Protein AF-A0A6G3XE11-F1 (afdb_monomer)

Radius of gyration: 23.78 Å; Cα contacts (8 Å, |Δi|>4): 296; chains: 1; bounding box: 50×37×64 Å

pLDDT: mean 89.88, std 10.14, range [47.38, 98.56]

Sequence (187 aa):
MDGEHGGFTLRTPGHMWPGAPANIYSGVADKAALTAKYVDNTRTYYLAAAGAELSGSVYTQVSDLENELNGLWTYDRREIKVDPKKVREINRQVIAAGADAGERDELKGGGSWSLDENKGTTARDSGPNKAHLTLEGGTSWAPGVTGSALRFDGKGQYAQSAGPVVDTTKDYTVSAWASLDAVPGNY

Solvent-accessible surface area (backbone atoms only — not comparable to full-atom values): 11266 Å² total; per-residue (Å²): 128,74,50,64,45,77,54,55,24,49,88,53,89,96,40,62,45,93,74,76,67,58,89,82,51,67,69,41,94,46,45,66,52,44,32,48,52,52,47,52,52,43,54,73,62,42,32,65,35,19,42,70,76,53,89,63,78,42,68,76,42,66,41,21,55,66,40,41,42,36,23,47,18,30,48,79,64,80,46,70,45,43,53,65,66,63,55,50,51,52,52,49,50,27,52,48,30,41,56,63,52,50,86,63,76,82,74,63,80,24,68,41,67,74,37,60,69,69,56,84,53,56,42,61,28,73,31,69,54,53,58,38,27,44,48,34,73,80,47,39,66,41,82,35,100,57,77,16,25,81,44,71,87,84,82,68,40,48,69,44,47,96,61,87,56,65,66,83,91,54,92,78,86,86,87,82,91,85,83,76,96,68,79,79,94,84,122

Nearest PDB structures (foldseek):
  9j6n-assembly1_A  TM=8.384E-01  e=7.882E-06  Streptomyces sp. JHA19
  9j6m-assembly1_A  TM=8.404E-01  e=8.962E-06  Streptomyces sp. JHA19
  9j6n-assembly2_B  TM=8.372E-01  e=1.019E-05  Streptomyces sp. JHA19
  9j6m-assembly2_B  TM=8.259E-01  e=1.597E-05  Streptomyces sp. JHA19
  7sf2-assembly1_B  TM=8.739E-01  e=7.954E-05  Bacteroides cellulosilyticus DSM 14838

Structure (mmCIF, N/CA/C/O backbone):
data_AF-A0A6G3XE11-F1
#
_entry.id   AF-A0A6G3XE11-F1
#
loop_
_atom_site.group_PDB
_atom_site.id
_atom_site.type_symbol
_atom_site.label_atom_id
_atom_site.label_alt_id
_atom_site.label_comp_id
_atom_site.label_asym_id
_atom_site.label_entity_id
_atom_site.label_seq_id
_atom_site.pdbx_PDB_ins_code
_atom_site.Cartn_x
_atom_site.Cartn_y
_atom_site.Cartn_z
_atom_site.occupancy
_atom_site.B_iso_or_equiv
_atom_site.auth_seq_id
_atom_site.auth_comp_id
_atom_site.auth_asym_id
_atom_site.auth_atom_id
_atom_site.pdbx_PDB_model_num
ATOM 1 N N . MET A 1 1 ? 4.589 7.719 3.091 1.00 47.69 1 MET A N 1
ATOM 2 C CA . MET A 1 1 ? 5.184 7.417 1.775 1.00 47.69 1 MET A CA 1
ATOM 3 C C . MET A 1 1 ? 4.006 7.129 0.871 1.00 47.69 1 MET A C 1
ATOM 5 O O . MET A 1 1 ? 3.264 6.204 1.178 1.00 47.69 1 MET A O 1
ATOM 9 N N . ASP A 1 2 ? 3.763 7.970 -0.129 1.00 54.09 2 ASP A N 1
ATOM 10 C CA . ASP A 1 2 ? 2.691 7.734 -1.097 1.00 54.09 2 ASP A CA 1
ATOM 11 C C . ASP A 1 2 ? 3.096 6.482 -1.876 1.00 54.09 2 ASP A C 1
ATOM 13 O O . ASP A 1 2 ? 4.220 6.418 -2.361 1.00 54.09 2 ASP A O 1
ATOM 17 N N . GLY A 1 3 ? 2.270 5.435 -1.892 1.00 61.53 3 GLY A N 1
ATOM 18 C CA . GLY A 1 3 ? 2.667 4.087 -2.329 1.00 61.53 3 GLY A CA 1
ATOM 19 C C . GLY A 1 3 ? 3.127 3.958 -3.789 1.00 61.53 3 GLY A C 1
ATOM 20 O O . GLY A 1 3 ? 3.384 2.843 -4.229 1.00 61.53 3 GLY A O 1
ATOM 21 N N . GLU A 1 4 ? 3.229 5.052 -4.541 1.00 76.88 4 GLU A N 1
ATOM 22 C CA . GLU A 1 4 ? 3.731 5.093 -5.909 1.00 76.88 4 GLU A CA 1
ATOM 23 C C . GLU A 1 4 ? 5.249 5.333 -5.955 1.00 76.88 4 GLU A C 1
ATOM 25 O O . GLU A 1 4 ? 5.796 6.181 -5.250 1.00 76.88 4 GLU A O 1
ATOM 30 N N . HIS A 1 5 ? 5.952 4.614 -6.831 1.00 84.19 5 HIS A N 1
ATOM 31 C CA . HIS A 1 5 ? 7.361 4.866 -7.114 1.00 84.19 5 HIS A CA 1
ATOM 32 C C . HIS A 1 5 ? 7.752 4.579 -8.555 1.00 84.19 5 HIS A C 1
ATOM 34 O O . HIS A 1 5 ? 7.105 3.819 -9.271 1.00 84.19 5 HIS A O 1
ATOM 40 N N . GLY A 1 6 ? 8.901 5.118 -8.956 1.00 81.50 6 GLY A N 1
ATOM 41 C CA . GLY A 1 6 ? 9.444 4.926 -10.291 1.00 81.50 6 GLY A CA 1
ATOM 42 C C . GLY A 1 6 ? 9.792 6.256 -10.935 1.00 81.50 6 GLY A C 1
ATOM 43 O O . GLY A 1 6 ? 10.487 7.066 -10.328 1.00 81.50 6 GLY A O 1
ATOM 44 N N . GLY A 1 7 ? 9.376 6.436 -12.190 1.00 83.62 7 GLY A N 1
ATOM 45 C CA . GLY A 1 7 ? 9.753 7.615 -12.970 1.00 83.62 7 GLY A CA 1
ATOM 46 C C . GLY A 1 7 ? 11.208 7.569 -13.444 1.00 83.62 7 GLY A C 1
ATOM 47 O O . GLY A 1 7 ? 11.900 8.573 -13.443 1.00 83.62 7 GLY A O 1
ATOM 48 N N . PHE A 1 8 ? 11.747 6.405 -13.810 1.00 89.62 8 PHE A N 1
ATOM 49 C CA . PHE A 1 8 ? 13.112 6.326 -14.345 1.00 89.62 8 PHE A CA 1
ATOM 50 C C . PHE A 1 8 ? 13.071 6.282 -15.868 1.00 89.62 8 PHE A C 1
ATOM 52 O O . PHE A 1 8 ? 12.626 5.297 -16.448 1.00 89.62 8 PHE A O 1
ATOM 59 N N . THR A 1 9 ? 13.550 7.338 -16.521 1.00 91.69 9 THR A N 1
ATOM 60 C CA . THR A 1 9 ? 13.429 7.473 -17.976 1.00 91.69 9 THR A CA 1
ATOM 61 C C . THR A 1 9 ? 14.541 6.719 -18.704 1.00 91.69 9 THR A C 1
ATOM 63 O O . THR A 1 9 ? 15.712 7.062 -18.560 1.00 91.69 9 THR A O 1
ATOM 66 N N . LEU A 1 10 ? 14.188 5.759 -19.562 1.00 93.62 10 LEU A N 1
ATOM 67 C CA . LEU A 1 10 ? 15.106 5.170 -20.548 1.00 93.62 10 LEU A CA 1
ATOM 68 C C . LEU A 1 10 ? 14.555 5.386 -21.957 1.00 93.62 10 LEU A C 1
ATOM 70 O O . LEU A 1 10 ? 13.431 4.987 -22.254 1.00 93.62 10 LEU A O 1
ATOM 74 N N . ARG A 1 11 ? 15.354 6.000 -22.831 1.00 93.12 11 ARG A N 1
ATOM 75 C CA . ARG A 1 11 ? 15.012 6.164 -24.248 1.00 93.12 11 ARG A CA 1
ATOM 76 C C . ARG A 1 11 ? 15.362 4.890 -25.011 1.00 93.12 11 ARG A C 1
ATOM 78 O O . ARG A 1 11 ? 16.490 4.417 -24.908 1.00 93.12 11 ARG A O 1
ATOM 85 N N . THR A 1 12 ? 14.431 4.405 -25.830 1.00 93.81 12 THR A N 1
ATOM 86 C CA . THR A 1 12 ? 14.623 3.212 -26.668 1.00 93.81 12 THR A CA 1
ATOM 87 C C . THR A 1 12 ? 14.301 3.552 -28.128 1.00 93.81 12 THR A C 1
ATOM 89 O O . THR A 1 12 ? 13.157 3.390 -28.559 1.00 93.81 12 TH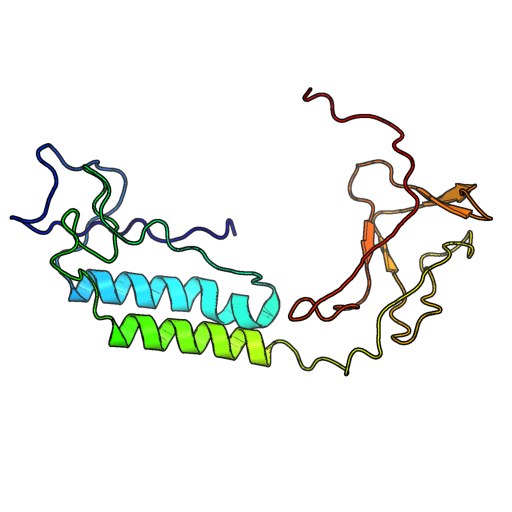R A O 1
ATOM 92 N N . PRO A 1 13 ? 15.265 4.109 -28.892 1.00 92.19 13 PRO A N 1
ATOM 93 C CA . PRO A 1 13 ? 15.047 4.510 -30.282 1.00 92.19 13 PRO A CA 1
ATOM 94 C C . PRO A 1 13 ? 14.425 3.393 -31.128 1.00 92.19 13 PRO A C 1
ATOM 96 O O . PRO A 1 13 ? 14.805 2.236 -31.005 1.00 92.19 13 PRO A O 1
ATOM 99 N N . GLY A 1 14 ? 13.460 3.745 -31.981 1.00 94.38 14 GLY A N 1
ATOM 100 C CA . GLY A 1 14 ? 12.687 2.780 -32.777 1.00 94.38 14 GLY A CA 1
ATOM 101 C C . GLY A 1 14 ? 11.445 2.220 -32.073 1.00 94.38 14 GLY A C 1
ATOM 102 O O . GLY A 1 14 ? 10.546 1.738 -32.754 1.00 94.38 14 GLY A O 1
ATOM 103 N N . HIS A 1 15 ? 11.346 2.372 -30.749 1.00 96.19 15 HIS A N 1
ATOM 104 C CA . HIS A 1 15 ? 10.242 1.856 -29.933 1.00 96.19 15 HIS A CA 1
ATOM 105 C C . HIS A 1 15 ? 9.526 2.940 -29.105 1.00 96.19 15 HIS A C 1
ATOM 107 O O . HIS A 1 15 ? 8.874 2.638 -28.105 1.00 96.19 15 HIS A O 1
ATOM 113 N N . MET A 1 16 ? 9.661 4.211 -29.495 1.00 94.25 16 MET A N 1
ATOM 114 C CA . MET A 1 16 ? 9.038 5.360 -28.821 1.00 94.25 16 MET A CA 1
ATOM 115 C C . MET A 1 16 ? 7.838 5.874 -29.617 1.00 94.25 16 MET A C 1
ATOM 117 O O . MET A 1 16 ? 7.825 5.792 -30.847 1.00 94.25 16 MET A O 1
ATOM 121 N N . TRP A 1 17 ? 6.867 6.468 -28.923 1.00 93.56 17 TRP A N 1
ATOM 122 C CA . TRP A 1 17 ? 5.828 7.263 -29.574 1.00 93.56 17 TRP A CA 1
ATOM 123 C C . TRP A 1 17 ? 6.447 8.455 -30.325 1.00 93.56 17 TRP A C 1
ATOM 125 O O . TRP A 1 17 ? 7.428 9.036 -29.843 1.00 93.56 17 TRP A O 1
ATOM 135 N N . PRO A 1 18 ? 5.904 8.851 -31.490 1.00 91.69 18 PRO A N 1
ATOM 136 C CA . PRO A 1 18 ? 6.370 10.039 -32.192 1.00 91.69 18 PRO A CA 1
ATOM 137 C C . PRO A 1 18 ? 6.256 11.305 -31.327 1.00 91.69 18 PRO A C 1
ATOM 139 O O . PRO A 1 18 ? 5.201 11.598 -30.775 1.00 91.69 18 PRO A O 1
ATOM 142 N N . GLY A 1 19 ? 7.334 12.086 -31.237 1.00 87.44 19 GLY A N 1
ATOM 143 C CA . GLY A 1 19 ? 7.353 13.369 -30.526 1.00 87.44 19 GLY A CA 1
ATOM 144 C C . GLY A 1 19 ? 8.522 13.519 -29.553 1.00 87.44 19 GLY A C 1
ATOM 145 O O . GLY A 1 19 ? 9.314 12.599 -29.344 1.00 87.44 19 GLY A O 1
ATOM 146 N N . ALA A 1 20 ? 8.652 14.711 -28.970 1.00 83.50 20 ALA A N 1
ATOM 147 C CA . ALA A 1 20 ? 9.674 14.980 -27.964 1.00 83.50 20 ALA A CA 1
ATOM 148 C C . ALA A 1 20 ? 9.323 14.271 -26.641 1.00 83.50 20 ALA A C 1
ATOM 150 O O . ALA A 1 20 ? 8.171 14.341 -26.221 1.00 83.50 20 ALA A O 1
ATOM 151 N N . PRO A 1 21 ? 10.280 13.612 -25.960 1.00 80.50 21 PRO A N 1
ATOM 152 C CA . PRO A 1 21 ? 10.030 12.996 -24.659 1.00 80.50 21 PRO A CA 1
ATOM 153 C C . PRO A 1 21 ? 9.516 14.002 -23.628 1.00 80.50 21 PRO A C 1
ATOM 155 O O . PRO A 1 21 ? 10.013 15.129 -23.560 1.00 80.50 21 PRO A O 1
ATOM 158 N N . ALA A 1 22 ? 8.581 13.570 -22.786 1.00 76.62 22 ALA A N 1
ATOM 159 C CA . ALA A 1 22 ? 8.162 14.336 -21.630 1.00 76.62 22 ALA A CA 1
ATOM 160 C C . ALA A 1 22 ? 9.335 14.377 -20.633 1.00 76.62 22 ALA A C 1
ATOM 162 O O . ALA A 1 22 ? 9.781 13.350 -20.118 1.00 76.62 22 ALA A O 1
ATOM 163 N N . ASN A 1 23 ? 9.900 15.563 -20.393 1.00 64.38 23 ASN A N 1
ATOM 164 C CA . ASN A 1 23 ? 11.032 15.744 -19.476 1.00 64.38 23 ASN A CA 1
ATOM 165 C C . ASN A 1 23 ? 10.543 15.835 -18.023 1.00 64.38 23 ASN A C 1
ATOM 167 O O . ASN A 1 23 ? 10.688 16.871 -17.381 1.00 64.38 23 ASN A O 1
ATOM 171 N N . ILE A 1 24 ? 9.941 14.758 -17.517 1.00 62.75 24 ILE A N 1
ATOM 172 C CA . ILE A 1 24 ? 9.356 14.735 -16.167 1.00 62.75 24 ILE A CA 1
ATOM 173 C C . ILE A 1 24 ? 10.329 14.146 -15.129 1.00 62.75 24 ILE A C 1
ATOM 175 O O . ILE A 1 24 ? 10.248 14.475 -13.950 1.00 62.75 24 ILE A O 1
ATOM 179 N N . TYR A 1 25 ? 11.309 13.334 -15.558 1.00 65.50 25 TYR A N 1
ATOM 180 C CA . TYR A 1 25 ? 12.228 12.643 -14.646 1.00 65.50 25 TYR A CA 1
ATOM 181 C C . TYR A 1 25 ? 13.669 12.487 -15.156 1.00 65.50 25 TYR A C 1
ATOM 183 O O . TYR A 1 25 ? 13.942 12.554 -16.356 1.00 65.50 25 TYR A O 1
ATOM 191 N N . SER A 1 26 ? 14.599 12.209 -14.227 1.00 72.50 26 SER A N 1
ATOM 192 C CA . SER A 1 26 ? 16.010 11.928 -14.533 1.00 72.50 26 SER A CA 1
ATOM 193 C C . SER A 1 26 ? 16.161 10.691 -15.430 1.00 72.50 26 SER A C 1
ATOM 195 O O . SER A 1 26 ? 15.665 9.612 -15.092 1.00 72.50 26 SER A O 1
ATOM 197 N N . GLY A 1 27 ? 16.870 10.843 -16.550 1.00 84.06 27 GLY A N 1
ATOM 198 C CA . GLY A 1 27 ? 17.162 9.751 -17.476 1.00 84.06 27 GLY A CA 1
ATOM 199 C C . GLY A 1 27 ? 18.296 8.836 -17.012 1.00 84.06 27 GLY A C 1
ATOM 200 O O . GLY A 1 27 ? 19.173 9.247 -16.253 1.00 84.06 27 GLY A O 1
ATOM 201 N N . VAL A 1 28 ? 18.289 7.599 -17.499 1.00 91.75 28 VAL A N 1
ATOM 202 C CA . VAL A 1 28 ? 19.379 6.626 -17.354 1.00 91.75 28 VAL A CA 1
ATOM 203 C C . VAL A 1 28 ? 19.952 6.263 -18.723 1.00 91.75 28 VAL A C 1
ATOM 205 O O . VAL A 1 28 ? 19.274 6.383 -19.742 1.00 91.75 28 VAL A O 1
ATOM 208 N N . ALA A 1 29 ? 21.218 5.845 -18.742 1.00 92.69 29 ALA A N 1
ATOM 209 C CA . ALA A 1 29 ? 21.958 5.621 -19.982 1.00 92.69 29 ALA A CA 1
ATOM 210 C C . ALA A 1 29 ? 21.491 4.374 -20.748 1.00 92.69 29 ALA A C 1
ATOM 212 O O . ALA A 1 29 ? 21.450 4.382 -21.975 1.00 92.69 29 ALA A O 1
ATOM 213 N N . ASP A 1 30 ? 21.149 3.305 -20.028 1.00 95.31 30 ASP A N 1
ATOM 214 C CA . 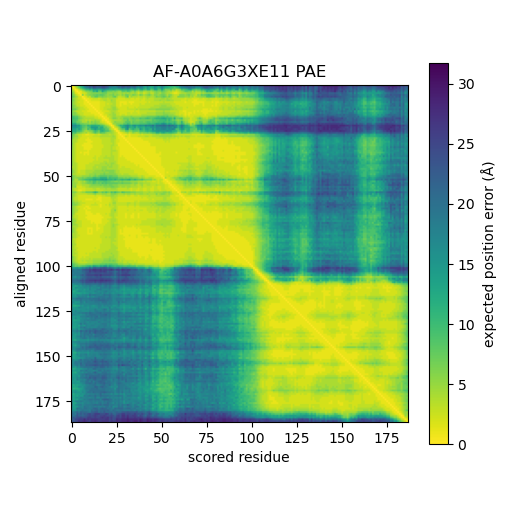ASP A 1 30 ? 20.858 2.006 -20.621 1.00 95.31 30 ASP A CA 1
ATOM 215 C C . ASP A 1 30 ? 19.965 1.133 -19.718 1.00 95.31 30 ASP A C 1
ATOM 217 O O . ASP A 1 30 ? 19.570 1.503 -18.606 1.00 95.31 30 ASP A O 1
ATOM 221 N N . LYS A 1 31 ? 19.657 -0.066 -20.219 1.00 96.56 31 LYS A N 1
ATOM 222 C CA . LYS A 1 31 ? 18.882 -1.106 -19.533 1.00 96.56 31 LYS A CA 1
ATOM 223 C C . LYS A 1 31 ? 19.499 -1.549 -18.203 1.00 96.56 31 LYS A C 1
ATOM 225 O O . LYS A 1 31 ? 18.762 -1.854 -17.261 1.00 96.56 31 LYS A O 1
ATOM 230 N N . ALA A 1 32 ? 20.827 -1.610 -18.105 1.00 97.88 32 ALA A N 1
ATOM 231 C CA . ALA A 1 32 ? 21.499 -2.017 -16.875 1.00 97.88 32 ALA A CA 1
ATOM 232 C C . ALA A 1 32 ? 21.346 -0.936 -15.797 1.00 97.88 32 ALA A C 1
ATOM 234 O O . ALA A 1 32 ? 20.982 -1.259 -14.666 1.00 97.88 32 ALA A O 1
ATOM 235 N N . ALA A 1 33 ? 21.516 0.335 -16.164 1.00 96.69 33 ALA A N 1
ATOM 236 C CA . ALA A 1 33 ? 21.302 1.483 -15.293 1.00 96.69 33 ALA A CA 1
ATOM 237 C C . ALA A 1 33 ? 19.833 1.617 -14.857 1.00 96.69 33 ALA A C 1
ATOM 239 O O . ALA A 1 33 ? 19.569 1.873 -13.682 1.00 96.69 33 ALA A O 1
ATOM 240 N N . LEU A 1 34 ? 18.870 1.378 -15.760 1.00 95.94 34 LEU A N 1
ATOM 241 C CA . LEU A 1 34 ? 17.445 1.353 -15.403 1.00 95.94 34 LEU A CA 1
ATOM 242 C C . LEU A 1 34 ? 17.138 0.251 -14.385 1.00 95.94 34 LEU A C 1
ATOM 244 O O . LEU A 1 34 ? 16.467 0.486 -13.381 1.00 95.94 34 LEU A O 1
ATOM 248 N N . THR A 1 35 ? 17.667 -0.948 -14.631 1.00 97.69 35 THR A N 1
ATOM 249 C CA . THR A 1 35 ? 17.504 -2.091 -13.728 1.00 97.69 35 THR A CA 1
ATOM 250 C C . THR A 1 35 ? 18.108 -1.800 -12.355 1.00 97.69 35 THR A C 1
ATOM 252 O O . THR A 1 35 ? 17.467 -2.074 -11.343 1.00 97.69 35 THR A O 1
ATOM 255 N N . ALA A 1 36 ? 19.316 -1.227 -12.308 1.00 97.31 36 ALA A N 1
ATOM 256 C CA . ALA A 1 36 ? 19.971 -0.851 -11.059 1.00 97.31 36 ALA A CA 1
ATOM 257 C C . ALA A 1 36 ? 19.135 0.174 -10.283 1.00 97.31 36 ALA A C 1
ATOM 259 O O . ALA A 1 36 ? 18.816 -0.070 -9.125 1.00 97.31 36 ALA A O 1
ATOM 260 N N . LYS A 1 37 ? 18.657 1.243 -10.940 1.00 94.94 37 LYS A N 1
ATOM 261 C CA . LYS A 1 37 ? 17.772 2.232 -10.304 1.00 94.94 37 LYS A CA 1
ATOM 262 C C . LYS A 1 37 ? 16.497 1.614 -9.731 1.00 94.94 37 LYS A C 1
ATOM 264 O O . LYS A 1 37 ? 16.123 1.953 -8.612 1.00 94.94 37 LYS A O 1
ATOM 269 N N . TYR A 1 38 ? 15.845 0.701 -10.457 1.00 95.12 38 TYR A N 1
ATOM 270 C CA . TYR A 1 38 ? 14.670 -0.009 -9.940 1.00 95.12 38 TYR A CA 1
ATOM 271 C C . TYR A 1 38 ? 15.006 -0.802 -8.672 1.00 95.12 38 TYR A C 1
ATOM 273 O O . TYR A 1 38 ? 14.307 -0.688 -7.662 1.00 95.12 38 TYR A O 1
ATOM 281 N N . VAL A 1 39 ? 16.075 -1.602 -8.723 1.00 97.12 39 VAL A N 1
ATOM 282 C CA . VAL A 1 39 ? 16.497 -2.458 -7.607 1.00 97.12 39 VAL A CA 1
ATOM 283 C C . VAL A 1 39 ? 16.900 -1.617 -6.399 1.00 97.12 39 VAL A C 1
ATOM 285 O O . VAL A 1 39 ? 16.443 -1.903 -5.296 1.00 97.12 39 VAL A O 1
ATOM 288 N N . ASP A 1 40 ? 17.690 -0.564 -6.595 1.00 96.06 40 ASP A N 1
ATOM 289 C CA . ASP A 1 40 ? 18.183 0.292 -5.516 1.00 96.06 40 ASP A CA 1
ATOM 290 C C . ASP A 1 40 ? 17.051 1.083 -4.862 1.00 96.06 40 ASP A C 1
ATOM 292 O O . ASP A 1 40 ? 16.982 1.144 -3.636 1.00 96.06 40 ASP A O 1
ATOM 296 N N . ASN A 1 41 ? 16.111 1.612 -5.650 1.00 93.94 41 ASN A N 1
ATOM 297 C CA . ASN A 1 41 ? 14.918 2.271 -5.125 1.00 93.94 41 ASN A CA 1
ATOM 298 C C . ASN A 1 41 ? 14.063 1.303 -4.295 1.00 93.94 41 ASN A C 1
ATOM 300 O O . ASN A 1 41 ? 13.669 1.617 -3.175 1.00 93.94 41 ASN A O 1
ATOM 304 N N . THR A 1 42 ? 13.810 0.105 -4.829 1.00 94.56 42 THR A N 1
ATOM 305 C CA . THR A 1 42 ? 13.005 -0.922 -4.149 1.00 94.56 42 THR A CA 1
ATOM 306 C C . THR A 1 42 ? 13.670 -1.368 -2.846 1.00 94.56 42 THR A C 1
ATOM 308 O O . THR A 1 42 ? 13.036 -1.397 -1.793 1.00 94.56 42 THR A O 1
ATOM 311 N N . ARG A 1 43 ? 14.976 -1.645 -2.883 1.00 95.38 43 ARG A N 1
ATOM 312 C CA . ARG A 1 43 ? 15.749 -2.041 -1.702 1.00 95.38 43 ARG A CA 1
ATOM 313 C C . ARG A 1 43 ? 15.774 -0.946 -0.638 1.00 95.38 43 ARG A C 1
ATOM 315 O O . ARG A 1 43 ? 15.553 -1.247 0.528 1.00 95.38 43 ARG A O 1
ATOM 322 N N . THR A 1 44 ? 16.051 0.294 -1.036 1.00 93.75 44 THR A N 1
ATOM 323 C CA . THR A 1 44 ? 16.248 1.415 -0.104 1.00 93.75 44 THR A CA 1
ATOM 324 C C . THR A 1 44 ? 14.964 1.782 0.627 1.00 93.75 44 THR A C 1
ATOM 326 O O . THR A 1 44 ? 15.003 2.043 1.825 1.00 93.75 44 THR A O 1
ATOM 329 N N . TYR A 1 45 ? 13.834 1.799 -0.081 1.00 90.88 45 TYR A N 1
ATOM 330 C CA . TYR A 1 45 ? 12.606 2.383 0.458 1.00 90.88 45 TYR A CA 1
ATOM 331 C C . TYR A 1 45 ? 11.531 1.357 0.819 1.00 90.88 45 TYR A C 1
ATOM 333 O O . TYR A 1 45 ? 10.743 1.615 1.722 1.00 90.88 45 TYR A O 1
ATOM 341 N N . TYR A 1 46 ? 11.500 0.194 0.162 1.00 92.31 46 TYR A N 1
ATOM 342 C CA . TYR A 1 46 ? 10.360 -0.726 0.257 1.00 92.31 46 TYR A CA 1
ATOM 343 C C . TYR A 1 46 ? 10.675 -2.019 0.998 1.00 92.31 46 TYR A C 1
ATOM 345 O O . TYR A 1 46 ? 9.788 -2.570 1.639 1.00 92.31 46 TYR A O 1
ATOM 353 N N . LEU A 1 47 ? 11.923 -2.497 0.967 1.00 92.50 47 LEU A N 1
ATOM 354 C CA . LEU A 1 47 ? 12.269 -3.770 1.604 1.00 92.50 47 LEU A CA 1
ATOM 355 C C . LEU A 1 47 ? 12.107 -3.725 3.130 1.00 92.50 47 LEU A C 1
ATOM 357 O O . LEU A 1 47 ? 11.437 -4.581 3.697 1.00 92.50 47 LEU A O 1
ATOM 361 N N . ALA A 1 48 ? 12.676 -2.714 3.791 1.00 90.12 48 ALA A N 1
ATOM 362 C CA . ALA A 1 48 ? 12.510 -2.545 5.235 1.00 90.12 48 ALA A CA 1
ATOM 363 C C . ALA A 1 48 ? 11.070 -2.155 5.603 1.00 90.12 48 ALA A C 1
ATOM 365 O O . ALA A 1 48 ? 10.538 -2.643 6.594 1.00 90.12 48 ALA A O 1
ATOM 366 N N . ALA A 1 49 ? 10.421 -1.321 4.781 1.00 88.62 49 ALA A N 1
ATOM 367 C CA . ALA A 1 49 ? 9.038 -0.910 5.005 1.00 88.62 49 ALA A CA 1
ATOM 368 C C . ALA A 1 49 ? 8.061 -2.097 4.937 1.00 88.62 49 ALA A C 1
ATOM 370 O O . ALA A 1 49 ? 7.117 -2.143 5.721 1.00 88.62 49 ALA A O 1
ATOM 371 N N . ALA A 1 50 ? 8.306 -3.074 4.053 1.00 90.06 50 ALA A N 1
ATOM 372 C CA . ALA A 1 50 ? 7.554 -4.330 3.991 1.00 90.06 50 ALA A CA 1
ATOM 373 C C . ALA A 1 50 ? 7.623 -5.127 5.291 1.00 90.06 50 ALA A C 1
ATOM 375 O O . ALA A 1 50 ? 6.613 -5.676 5.706 1.00 90.06 50 ALA A O 1
ATOM 376 N N . GLY A 1 51 ? 8.774 -5.117 5.966 1.00 86.12 51 GLY A N 1
ATOM 377 C CA . GLY A 1 51 ? 8.954 -5.742 7.277 1.00 86.12 51 GLY A CA 1
ATOM 378 C C . GLY A 1 51 ? 8.205 -5.066 8.435 1.00 86.12 51 GLY A C 1
ATOM 379 O O . GLY A 1 51 ? 8.269 -5.565 9.552 1.00 86.12 51 GLY A O 1
ATOM 380 N N . ALA A 1 52 ? 7.555 -3.922 8.203 1.00 82.25 52 ALA A N 1
ATOM 381 C CA . ALA A 1 52 ? 6.907 -3.126 9.240 1.00 82.25 52 ALA A CA 1
ATOM 382 C C . ALA A 1 52 ? 5.442 -2.817 8.886 1.00 82.25 52 ALA A C 1
ATOM 384 O O . ALA A 1 52 ? 4.537 -3.489 9.367 1.00 82.25 52 ALA A O 1
ATOM 385 N N . GLU A 1 53 ? 5.198 -1.816 8.034 1.00 77.94 53 GLU A N 1
ATOM 386 C CA . GLU A 1 53 ? 3.864 -1.209 7.853 1.00 77.94 53 GLU A CA 1
ATOM 387 C C . GLU A 1 53 ? 3.434 -1.064 6.380 1.00 77.94 53 GLU A C 1
ATOM 389 O O . GLU A 1 53 ? 2.344 -0.567 6.084 1.00 77.94 53 GLU A O 1
ATOM 394 N N . LEU A 1 54 ? 4.268 -1.472 5.416 1.00 84.12 54 LEU A N 1
ATOM 395 C CA . LEU A 1 54 ? 3.946 -1.306 3.998 1.00 84.12 54 LEU A CA 1
ATOM 396 C C . LEU A 1 54 ? 2.789 -2.228 3.591 1.00 84.12 54 LEU A C 1
ATOM 398 O O . LEU A 1 54 ? 2.947 -3.439 3.466 1.00 84.12 54 LEU A O 1
ATOM 402 N N . SER A 1 55 ? 1.638 -1.628 3.292 1.00 80.25 55 SER A N 1
ATOM 403 C CA . SER A 1 55 ? 0.472 -2.351 2.763 1.00 80.25 55 SER A CA 1
ATOM 404 C C . SER A 1 55 ? 0.562 -2.630 1.255 1.00 80.25 55 SER A C 1
ATOM 406 O O . SER A 1 55 ? -0.150 -3.486 0.737 1.00 80.25 55 SER A O 1
ATOM 408 N N . GLY A 1 56 ? 1.442 -1.929 0.535 1.00 83.31 56 GLY A N 1
ATOM 409 C CA . GLY A 1 56 ? 1.708 -2.167 -0.882 1.00 83.31 56 GLY A CA 1
ATOM 410 C C . GLY A 1 56 ? 2.608 -1.102 -1.505 1.00 83.31 56 GLY A C 1
ATOM 411 O O . GLY A 1 56 ? 2.766 -0.013 -0.957 1.00 83.31 56 GLY A O 1
ATOM 412 N N . SER A 1 57 ? 3.183 -1.420 -2.665 1.00 86.75 57 SER A N 1
ATOM 413 C CA . SER A 1 57 ? 3.903 -0.472 -3.515 1.00 86.75 57 SER A CA 1
ATOM 414 C C . SER A 1 57 ? 3.472 -0.631 -4.972 1.00 86.75 57 SER A C 1
ATOM 416 O O . SER A 1 57 ? 3.309 -1.743 -5.480 1.00 86.75 57 SER A O 1
ATOM 418 N N . VAL A 1 58 ? 3.263 0.493 -5.645 1.00 89.75 58 VAL A N 1
ATOM 419 C CA . VAL A 1 58 ? 2.796 0.586 -7.024 1.00 89.75 58 VAL A CA 1
ATOM 420 C C . VAL A 1 58 ? 3.906 1.216 -7.850 1.00 89.75 58 VAL A C 1
ATOM 422 O O . VAL A 1 58 ? 4.362 2.319 -7.566 1.00 89.75 58 VAL A O 1
ATOM 425 N N . TYR A 1 59 ? 4.356 0.514 -8.887 1.00 90.38 59 TYR A N 1
ATOM 426 C CA . TYR A 1 59 ? 5.273 1.103 -9.855 1.00 90.38 59 TYR A CA 1
ATOM 427 C C . TYR A 1 59 ? 4.477 1.915 -10.881 1.00 90.38 59 TYR A C 1
ATOM 429 O O . TYR A 1 59 ? 3.543 1.365 -11.466 1.00 90.38 59 TYR A O 1
ATOM 437 N N . THR A 1 60 ? 4.866 3.175 -11.110 1.00 86.44 60 THR A N 1
ATOM 438 C CA . THR A 1 60 ? 4.133 4.178 -11.914 1.00 86.44 60 THR A CA 1
ATOM 439 C C . THR A 1 60 ? 3.516 3.630 -13.207 1.00 86.44 60 THR A C 1
ATOM 441 O O . THR A 1 60 ? 2.367 3.943 -13.502 1.00 86.44 60 THR A O 1
ATOM 444 N N . GLN A 1 61 ? 4.224 2.793 -13.983 1.00 90.88 61 GLN A N 1
ATOM 445 C CA . GLN A 1 61 ? 3.649 2.220 -15.208 1.00 90.88 61 GLN A CA 1
ATOM 446 C C . GLN A 1 61 ? 4.347 0.953 -15.722 1.00 90.88 61 GLN A C 1
ATOM 448 O O . GLN A 1 61 ? 5.557 0.762 -15.592 1.00 90.88 61 GLN A O 1
ATOM 453 N N . VAL A 1 62 ? 3.575 0.084 -16.383 1.00 93.88 62 VAL A N 1
ATOM 454 C CA . VAL A 1 62 ? 4.079 -1.165 -16.983 1.00 93.88 62 VAL A CA 1
ATOM 455 C C . VAL A 1 62 ? 4.753 -0.924 -18.339 1.00 93.88 62 VAL A C 1
ATOM 457 O O . VAL A 1 62 ? 5.779 -1.540 -18.620 1.00 93.88 62 VAL A O 1
ATOM 460 N N . SER A 1 63 ? 4.219 -0.027 -19.169 1.00 95.69 63 SER A N 1
ATOM 461 C CA . SER A 1 63 ? 4.776 0.350 -20.477 1.00 95.69 63 SER A CA 1
ATOM 462 C C . SER A 1 63 ? 4.971 1.858 -20.570 1.00 95.69 63 SER A C 1
ATOM 464 O O . SER A 1 63 ? 4.342 2.606 -19.825 1.00 95.69 63 SER A O 1
ATOM 466 N N . ASP A 1 64 ? 5.816 2.308 -21.492 1.00 94.75 64 ASP A N 1
ATOM 467 C CA . ASP A 1 64 ? 5.858 3.724 -21.867 1.00 94.75 64 ASP A CA 1
ATOM 468 C C . ASP A 1 64 ? 4.463 4.178 -22.339 1.00 94.75 64 ASP A C 1
ATOM 470 O O . ASP A 1 64 ? 3.740 3.413 -22.991 1.00 94.75 64 ASP A O 1
ATOM 474 N N . LEU A 1 65 ? 4.077 5.404 -21.980 1.00 93.88 65 LEU A N 1
ATOM 475 C CA . LEU A 1 65 ? 2.795 6.014 -22.333 1.00 93.88 65 LEU A CA 1
ATOM 476 C C . LEU A 1 65 ? 3.076 7.280 -23.134 1.00 93.88 65 LEU A C 1
ATOM 478 O O . LEU A 1 65 ? 3.568 8.262 -22.591 1.00 93.88 65 LEU A O 1
ATOM 482 N N . GLU A 1 66 ? 2.794 7.240 -24.436 1.00 93.56 66 GLU A N 1
ATOM 483 C CA . GLU A 1 66 ? 3.125 8.331 -25.359 1.00 93.56 66 GLU A CA 1
ATOM 484 C C . GLU A 1 66 ? 4.595 8.770 -25.188 1.00 93.56 66 GLU A C 1
ATOM 486 O O . GLU A 1 66 ? 5.517 8.003 -25.478 1.00 93.56 66 GLU A O 1
ATOM 491 N N . ASN A 1 67 ? 4.829 9.987 -24.697 1.00 89.62 67 ASN A N 1
ATOM 492 C CA . ASN A 1 67 ? 6.156 10.561 -24.505 1.00 89.62 67 ASN A CA 1
ATOM 493 C C . ASN A 1 67 ? 6.726 10.344 -23.086 1.00 89.62 67 ASN A C 1
ATOM 495 O O . ASN A 1 67 ? 7.836 10.809 -22.814 1.00 89.62 67 ASN A O 1
ATOM 499 N N . GLU A 1 68 ? 6.019 9.630 -22.204 1.00 91.94 68 GLU A N 1
ATOM 500 C CA . GLU A 1 68 ? 6.480 9.196 -20.880 1.00 91.94 68 GLU A CA 1
ATOM 501 C C . GLU A 1 68 ? 7.239 7.867 -20.981 1.00 91.94 68 GLU A C 1
ATOM 503 O O . GLU A 1 68 ? 6.682 6.825 -21.332 1.00 91.94 68 GLU A O 1
ATOM 508 N N . LEU A 1 69 ? 8.545 7.915 -20.703 1.00 93.12 69 LEU A N 1
ATOM 509 C CA . LEU A 1 69 ? 9.502 6.853 -21.045 1.00 93.12 69 LEU A CA 1
ATOM 510 C C . LEU A 1 69 ? 10.002 6.049 -19.829 1.00 93.12 69 LEU A C 1
ATOM 512 O O . LEU A 1 69 ? 11.152 5.590 -19.802 1.00 93.12 69 LEU A O 1
ATOM 516 N N . ASN A 1 70 ? 9.165 5.923 -18.808 1.00 92.69 70 ASN A N 1
ATOM 517 C CA . ASN A 1 70 ? 9.422 5.303 -17.505 1.00 92.69 70 ASN A CA 1
ATOM 518 C C . ASN A 1 70 ? 8.723 3.941 -17.329 1.00 92.69 70 ASN A C 1
ATOM 520 O O . ASN A 1 70 ? 8.593 3.460 -16.204 1.00 92.69 70 ASN A O 1
ATOM 524 N N . GLY A 1 71 ? 8.298 3.298 -18.420 1.00 94.44 71 GLY A N 1
ATOM 525 C CA . GLY A 1 71 ? 7.763 1.941 -18.396 1.00 94.44 71 GLY A CA 1
ATOM 526 C C . GLY A 1 71 ? 8.819 0.846 -18.287 1.00 94.44 71 GLY A C 1
ATOM 527 O O . GLY A 1 71 ? 9.972 0.996 -18.703 1.00 94.44 71 GLY A O 1
ATOM 528 N N . LEU A 1 72 ? 8.391 -0.313 -17.775 1.00 95.81 72 LEU A N 1
ATOM 529 C CA . LEU A 1 72 ? 9.178 -1.554 -17.811 1.00 95.81 72 LEU A CA 1
ATOM 530 C C . LEU A 1 72 ? 9.272 -2.133 -19.230 1.00 95.81 72 LEU A C 1
ATOM 532 O O . LEU A 1 72 ? 10.221 -2.854 -19.541 1.00 95.81 72 LEU A O 1
ATOM 536 N N . TRP A 1 73 ? 8.302 -1.806 -20.081 1.00 97.50 73 TRP A N 1
ATOM 537 C CA . TRP A 1 73 ? 8.245 -2.129 -21.502 1.00 97.50 73 TRP A CA 1
ATOM 538 C C . TRP A 1 73 ? 8.257 -0.863 -22.351 1.00 97.50 73 TRP A C 1
ATOM 540 O O . TRP A 1 73 ? 7.794 0.192 -21.916 1.00 97.50 73 TRP A O 1
ATOM 550 N N . THR A 1 74 ? 8.744 -0.982 -23.580 1.00 97.38 74 THR A N 1
ATOM 551 C CA . THR A 1 74 ? 8.614 0.070 -24.591 1.00 97.38 74 THR A CA 1
ATOM 552 C C . THR A 1 74 ? 7.155 0.385 -24.918 1.00 97.38 74 THR A C 1
ATOM 554 O O . THR A 1 74 ? 6.249 -0.396 -24.609 1.00 97.38 74 THR A O 1
ATOM 557 N N . TYR A 1 75 ? 6.929 1.519 -25.585 1.00 96.69 75 TYR A N 1
ATOM 558 C CA . TYR A 1 75 ? 5.598 1.997 -25.975 1.00 96.69 75 TYR A CA 1
ATOM 559 C C . TYR A 1 75 ? 4.812 0.940 -26.771 1.00 96.69 75 TYR A C 1
ATOM 561 O O . TYR A 1 75 ? 3.644 0.652 -26.499 1.00 96.69 75 TYR A O 1
ATOM 569 N N . ASP A 1 76 ? 5.486 0.295 -27.724 1.00 97.19 76 ASP A N 1
ATOM 570 C CA . ASP A 1 76 ? 4.924 -0.753 -28.578 1.00 97.19 76 ASP A CA 1
ATOM 571 C C . ASP A 1 76 ? 4.886 -2.147 -27.924 1.00 97.19 76 ASP A C 1
ATOM 573 O O . ASP A 1 76 ? 4.426 -3.104 -28.549 1.00 97.19 76 ASP A O 1
ATOM 577 N N . ARG A 1 77 ? 5.356 -2.266 -26.673 1.00 97.19 77 ARG A N 1
ATOM 578 C CA . ARG A 1 77 ? 5.444 -3.510 -25.889 1.00 97.19 77 ARG A CA 1
ATOM 579 C C . ARG A 1 77 ? 6.265 -4.614 -26.564 1.00 97.19 77 ARG A C 1
ATOM 581 O O . ARG A 1 77 ? 6.057 -5.792 -26.279 1.00 97.19 77 ARG A O 1
ATOM 588 N N . ARG A 1 78 ? 7.200 -4.256 -27.449 1.00 97.75 78 ARG A N 1
ATOM 589 C CA . ARG A 1 78 ? 8.072 -5.227 -28.128 1.00 97.75 78 ARG A CA 1
ATOM 590 C C . ARG A 1 78 ? 9.360 -5.506 -27.371 1.00 97.75 78 ARG A C 1
ATOM 592 O O . ARG A 1 78 ? 9.880 -6.614 -27.475 1.00 97.75 78 ARG A O 1
ATOM 599 N N . GLU A 1 79 ? 9.846 -4.551 -26.582 1.00 97.62 79 GLU A N 1
ATOM 600 C CA . GLU A 1 79 ? 11.081 -4.709 -25.821 1.00 97.62 79 GLU A CA 1
ATOM 601 C C . GLU A 1 79 ? 10.880 -4.441 -24.329 1.00 97.62 79 GLU A C 1
ATOM 603 O O . GLU A 1 79 ? 10.231 -3.478 -23.916 1.00 97.62 79 GLU A O 1
ATOM 608 N N . ILE A 1 80 ? 11.495 -5.290 -23.502 1.00 9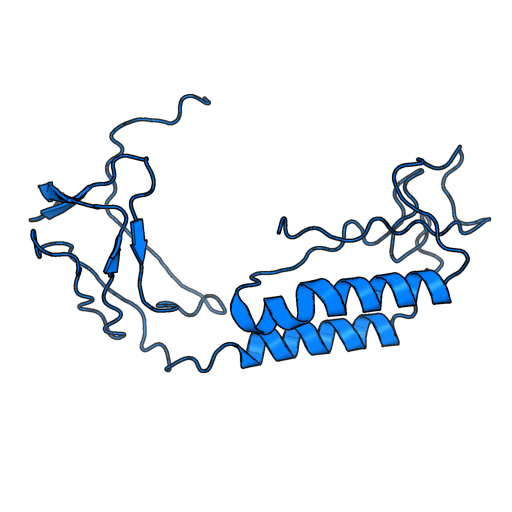7.88 80 ILE A N 1
ATOM 609 C CA . ILE A 1 80 ? 11.559 -5.089 -22.055 1.00 97.88 80 ILE A CA 1
ATOM 610 C C . ILE A 1 80 ? 12.797 -4.257 -21.696 1.00 97.88 80 ILE A C 1
ATOM 612 O O . ILE A 1 80 ? 13.940 -4.625 -21.999 1.00 97.88 80 ILE A O 1
ATOM 616 N N . LYS A 1 81 ? 12.566 -3.138 -21.012 1.00 97.12 81 LYS A N 1
ATOM 617 C CA . LYS A 1 81 ? 13.557 -2.099 -20.697 1.00 97.12 81 LYS A CA 1
ATOM 618 C C . LYS A 1 81 ? 14.383 -2.405 -19.444 1.00 97.12 81 LYS A C 1
ATOM 620 O O . LYS A 1 81 ? 15.418 -1.786 -19.227 1.00 97.12 81 LYS A O 1
ATOM 625 N N . VAL A 1 82 ? 13.971 -3.402 -18.661 1.00 97.38 82 VAL A N 1
ATOM 626 C CA . VAL A 1 82 ? 14.644 -3.891 -17.443 1.00 97.38 82 VAL A CA 1
ATOM 627 C C . VAL A 1 82 ? 15.066 -5.355 -17.576 1.00 97.38 82 VAL A C 1
ATOM 629 O O . VAL A 1 82 ? 14.582 -6.077 -18.451 1.00 97.38 82 VAL A O 1
ATOM 632 N N . ASP A 1 83 ? 15.977 -5.817 -16.720 1.00 98.38 83 ASP A N 1
ATOM 633 C CA . ASP A 1 83 ? 16.210 -7.249 -16.511 1.00 98.38 83 ASP A CA 1
ATOM 634 C C . ASP A 1 83 ? 15.089 -7.838 -15.627 1.00 98.38 83 ASP A C 1
ATOM 636 O O . ASP A 1 83 ? 15.046 -7.563 -14.421 1.00 98.38 83 ASP A O 1
ATOM 640 N N . PRO A 1 84 ? 14.187 -8.671 -16.182 1.00 97.62 84 PRO A N 1
ATOM 641 C CA . PRO A 1 84 ? 13.060 -9.207 -15.428 1.00 97.62 84 PRO A CA 1
ATOM 642 C C . PRO A 1 84 ? 13.494 -10.135 -14.291 1.00 97.62 84 PRO A C 1
ATOM 644 O O . PRO A 1 84 ? 12.760 -10.268 -13.313 1.00 97.62 84 PRO A O 1
ATOM 647 N N . LYS A 1 85 ? 14.670 -10.775 -14.377 1.00 98.44 85 LYS A N 1
ATOM 648 C CA . LYS A 1 85 ? 15.151 -11.670 -13.316 1.00 98.44 85 LYS A CA 1
ATOM 649 C C . LYS A 1 85 ? 15.512 -10.873 -12.068 1.00 98.44 85 LYS A C 1
ATOM 651 O O . LYS A 1 85 ? 15.039 -11.213 -10.988 1.00 98.44 85 LYS A O 1
ATOM 656 N N . LYS A 1 86 ? 16.266 -9.782 -12.231 1.00 98.38 86 LYS A N 1
ATOM 657 C CA . LYS A 1 86 ? 16.674 -8.897 -11.127 1.00 98.38 86 LYS A CA 1
ATOM 658 C C . LYS A 1 86 ? 15.486 -8.168 -10.499 1.00 98.38 86 LYS A C 1
ATOM 660 O O . LYS A 1 86 ? 15.389 -8.091 -9.279 1.00 98.38 86 LYS A O 1
ATOM 665 N N . VAL A 1 87 ? 14.548 -7.695 -11.325 1.00 97.38 87 VAL A N 1
ATOM 666 C CA . VAL A 1 87 ? 13.291 -7.088 -10.848 1.00 97.38 87 VAL A CA 1
ATOM 667 C C . VAL A 1 87 ? 12.460 -8.099 -10.056 1.00 97.38 87 VAL A C 1
ATOM 669 O O . VAL A 1 87 ? 11.991 -7.806 -8.958 1.00 97.38 87 VAL A O 1
ATOM 672 N N . ARG A 1 88 ? 12.313 -9.326 -10.570 1.00 97.62 88 ARG A N 1
ATOM 673 C CA . ARG A 1 88 ? 11.602 -10.397 -9.863 1.00 97.62 88 ARG A CA 1
ATOM 674 C C . ARG A 1 88 ? 12.273 -10.751 -8.538 1.00 97.62 88 ARG A C 1
ATOM 676 O O . ARG A 1 88 ? 11.570 -11.012 -7.569 1.00 97.62 88 ARG A O 1
ATOM 683 N N . GLU A 1 89 ? 13.599 -10.803 -8.506 1.00 98.56 89 GLU A N 1
ATOM 684 C CA . GLU A 1 89 ? 14.370 -11.137 -7.309 1.00 98.56 89 GLU A CA 1
ATOM 685 C C . GLU A 1 89 ? 14.120 -10.138 -6.175 1.00 98.56 89 GLU A C 1
ATOM 687 O O . GLU A 1 89 ? 13.706 -10.557 -5.095 1.00 98.56 89 GLU A O 1
ATOM 692 N N . ILE A 1 90 ? 14.277 -8.831 -6.421 1.00 97.56 90 ILE A N 1
ATOM 693 C CA . ILE A 1 90 ? 14.049 -7.82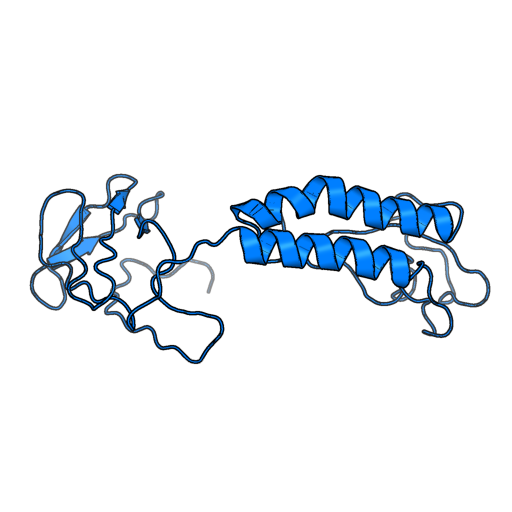2 -5.375 1.00 97.56 90 ILE A CA 1
ATOM 694 C C . ILE A 1 90 ? 12.584 -7.795 -4.917 1.00 97.56 90 ILE A C 1
ATOM 696 O O . ILE A 1 90 ? 12.321 -7.739 -3.720 1.00 97.56 90 ILE A O 1
ATOM 700 N N . ASN A 1 91 ? 11.623 -7.954 -5.832 1.00 96.00 91 ASN A N 1
ATOM 701 C CA . ASN A 1 91 ? 10.205 -8.007 -5.462 1.00 96.00 91 ASN A CA 1
ATOM 702 C C . ASN A 1 91 ? 9.870 -9.244 -4.619 1.00 96.00 91 ASN A C 1
ATOM 704 O O . ASN A 1 91 ? 9.039 -9.172 -3.719 1.00 96.00 91 ASN A O 1
ATOM 708 N N . ARG A 1 92 ? 10.531 -10.384 -4.858 1.00 96.75 92 ARG A N 1
ATOM 709 C CA . ARG A 1 92 ? 10.377 -11.572 -4.005 1.00 96.75 92 ARG A CA 1
ATOM 710 C C . ARG A 1 92 ? 10.934 -11.352 -2.602 1.00 96.75 92 ARG A C 1
ATOM 712 O O . ARG A 1 92 ? 10.335 -11.866 -1.666 1.00 96.75 92 ARG A O 1
ATOM 719 N N . GLN A 1 93 ? 12.013 -10.582 -2.454 1.00 96.25 93 GLN A N 1
ATOM 720 C CA . GLN A 1 93 ? 12.530 -10.197 -1.136 1.00 96.25 93 GLN A CA 1
ATOM 721 C C . GLN A 1 93 ? 11.537 -9.299 -0.390 1.00 96.25 93 GLN A C 1
ATOM 723 O O . GLN A 1 93 ? 11.284 -9.539 0.783 1.00 96.25 93 GLN A O 1
ATOM 728 N N . VAL A 1 94 ? 10.918 -8.328 -1.073 1.00 93.75 94 VAL A N 1
ATOM 729 C CA . VAL A 1 94 ? 9.862 -7.478 -0.489 1.00 93.75 94 VAL A CA 1
ATOM 730 C C . VAL A 1 94 ? 8.660 -8.317 -0.039 1.00 93.75 94 VAL A C 1
ATOM 732 O O . VAL A 1 94 ? 8.194 -8.163 1.084 1.00 93.75 94 VAL A O 1
ATOM 735 N N . ILE A 1 95 ? 8.188 -9.248 -0.880 1.00 91.12 95 ILE A N 1
ATOM 736 C CA . ILE A 1 95 ? 7.081 -10.158 -0.535 1.00 91.12 95 ILE A CA 1
ATOM 737 C C . ILE A 1 95 ? 7.431 -11.025 0.679 1.00 91.12 95 ILE A C 1
ATOM 739 O O . ILE A 1 95 ? 6.595 -11.189 1.560 1.00 91.12 95 ILE A O 1
ATOM 743 N N . ALA A 1 96 ? 8.645 -11.582 0.724 1.00 91.38 96 ALA A N 1
ATOM 744 C CA . ALA A 1 96 ? 9.097 -12.393 1.851 1.00 91.38 96 ALA A CA 1
ATOM 745 C C . ALA A 1 96 ? 9.172 -11.563 3.141 1.00 91.38 96 ALA A C 1
ATOM 747 O O . ALA A 1 96 ? 8.604 -11.971 4.143 1.00 91.38 96 ALA A O 1
ATOM 748 N N . ALA A 1 97 ? 9.760 -10.363 3.090 1.00 91.12 97 ALA A N 1
ATOM 749 C CA . ALA A 1 97 ? 9.819 -9.460 4.239 1.00 91.12 97 ALA A CA 1
ATOM 750 C C . ALA A 1 97 ? 8.421 -9.110 4.775 1.00 91.12 97 ALA A C 1
ATOM 752 O O . ALA A 1 97 ? 8.211 -9.135 5.981 1.00 91.12 97 ALA A O 1
ATOM 753 N N . GLY A 1 98 ? 7.453 -8.844 3.891 1.00 88.38 98 GLY A N 1
ATOM 754 C CA . GLY A 1 98 ? 6.064 -8.601 4.293 1.00 88.38 98 GLY A CA 1
ATOM 755 C C . GLY A 1 98 ? 5.336 -9.834 4.834 1.00 88.38 98 GLY A C 1
ATOM 756 O O . GLY A 1 98 ? 4.459 -9.701 5.683 1.00 88.38 98 GLY A O 1
ATOM 757 N N . ALA A 1 99 ? 5.693 -11.034 4.372 1.00 83.50 99 ALA A N 1
ATOM 758 C CA . ALA A 1 99 ? 5.169 -12.279 4.928 1.00 83.50 99 ALA A CA 1
ATOM 759 C C . ALA A 1 99 ? 5.740 -12.554 6.331 1.00 83.50 99 ALA A C 1
ATOM 761 O O . ALA A 1 99 ? 4.986 -12.924 7.228 1.00 83.50 99 ALA A O 1
ATOM 762 N N . ASP A 1 100 ? 7.039 -12.313 6.522 1.00 83.12 100 ASP A N 1
ATOM 763 C CA . ASP A 1 100 ? 7.754 -12.531 7.785 1.00 83.12 100 ASP A CA 1
ATOM 764 C C . ASP A 1 100 ? 7.437 -11.458 8.841 1.00 83.12 100 ASP A C 1
ATOM 766 O O . ASP A 1 100 ? 7.545 -11.720 10.036 1.00 83.12 100 ASP A O 1
ATOM 770 N N . ALA A 1 101 ? 6.995 -10.264 8.424 1.00 77.19 101 ALA A N 1
ATOM 771 C CA . ALA A 1 101 ? 6.568 -9.180 9.316 1.00 77.19 101 ALA A CA 1
ATOM 772 C C . ALA A 1 101 ? 5.412 -9.570 10.255 1.00 77.19 101 ALA A C 1
ATOM 774 O O . ALA A 1 101 ? 5.129 -8.864 11.221 1.00 77.19 101 ALA A O 1
ATOM 775 N N . GLY A 1 102 ? 4.716 -10.673 9.966 1.00 64.75 102 GLY A N 1
ATOM 776 C CA . GLY A 1 102 ? 3.633 -11.182 10.788 1.00 64.75 102 GLY A CA 1
ATOM 777 C C . GLY A 1 102 ? 3.923 -12.573 11.329 1.00 64.75 102 GLY A C 1
ATOM 778 O O . GLY A 1 102 ? 3.422 -13.549 10.774 1.00 64.75 102 GLY A O 1
ATOM 779 N N . GLU A 1 103 ? 4.568 -12.668 12.494 1.00 59.16 103 GLU A N 1
ATOM 780 C CA . GLU A 1 103 ? 4.110 -13.672 13.457 1.00 59.16 103 GLU A CA 1
ATOM 781 C C . GLU A 1 103 ? 2.678 -13.281 13.834 1.00 59.16 103 GLU A C 1
ATOM 783 O O . GLU A 1 103 ? 2.434 -12.389 14.645 1.00 59.16 103 GLU A O 1
ATOM 788 N N . ARG A 1 104 ? 1.707 -13.863 13.131 1.00 63.03 104 ARG A N 1
ATOM 789 C CA . ARG A 1 104 ? 0.294 -13.655 13.425 1.00 63.03 104 ARG A CA 1
ATOM 790 C C . ARG A 1 104 ? -0.114 -14.750 14.387 1.00 63.03 104 ARG A C 1
ATOM 792 O O . ARG A 1 104 ? -0.127 -15.919 13.998 1.00 63.03 104 ARG A O 1
ATOM 799 N N . ASP A 1 105 ? -0.486 -14.373 15.607 1.00 63.59 105 ASP A N 1
ATOM 800 C CA . ASP A 1 105 ? -1.368 -15.228 16.394 1.00 63.59 105 ASP A CA 1
ATOM 801 C C . ASP A 1 105 ? -2.523 -15.663 15.486 1.00 63.59 105 ASP A C 1
ATOM 803 O O . ASP A 1 105 ? -3.100 -14.850 14.752 1.00 63.59 105 ASP A O 1
ATOM 807 N N . GLU A 1 106 ? -2.819 -16.961 15.478 1.00 70.38 106 GLU A N 1
ATOM 808 C CA . GLU A 1 106 ? -3.884 -17.496 14.640 1.00 70.38 106 GLU A CA 1
ATOM 809 C C . GLU A 1 106 ? -5.193 -16.761 14.958 1.00 70.38 106 GLU A C 1
ATOM 811 O O . GLU A 1 106 ? -5.683 -16.794 16.090 1.00 70.38 106 GLU A O 1
ATOM 816 N N . LEU A 1 107 ? -5.764 -16.084 13.958 1.00 77.44 107 LEU A N 1
ATOM 817 C CA . LEU A 1 107 ? -7.029 -15.375 14.110 1.00 77.44 107 LEU A CA 1
ATOM 818 C C . LEU A 1 107 ? -8.163 -16.397 14.241 1.00 77.44 107 LEU A C 1
ATOM 820 O O . LEU A 1 107 ? -8.475 -17.130 13.306 1.00 77.44 107 LEU A O 1
ATOM 824 N N . LYS A 1 108 ? -8.828 -16.409 15.395 1.00 77.44 108 LYS A N 1
ATOM 825 C CA . LYS A 1 108 ? -9.843 -17.395 15.801 1.00 77.44 108 LYS A CA 1
ATOM 826 C C . LYS A 1 108 ? -11.267 -17.040 15.356 1.00 77.44 108 LYS A C 1
ATOM 828 O O . LYS A 1 108 ? -12.229 -17.504 15.962 1.00 77.44 108 LYS A O 1
ATOM 833 N N . GLY A 1 109 ? -11.420 -16.215 14.318 1.00 77.69 109 GLY A N 1
ATOM 834 C CA . GLY A 1 109 ? -12.733 -15.885 13.743 1.00 77.69 109 GLY A CA 1
ATOM 835 C C . GLY A 1 109 ? -13.311 -14.504 14.082 1.00 77.69 109 GLY A C 1
ATOM 836 O O . GLY A 1 109 ? -14.514 -14.318 13.928 1.00 77.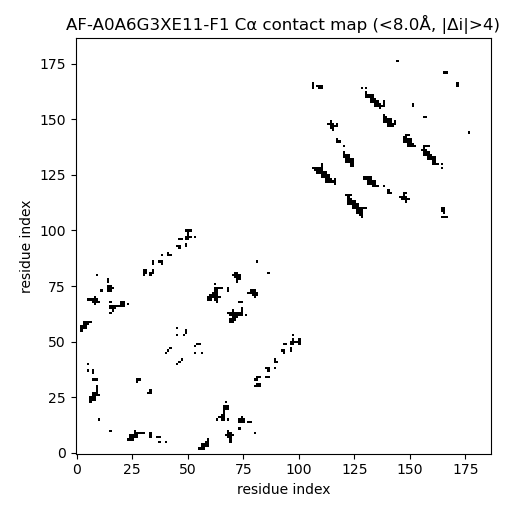69 109 GLY A O 1
ATOM 837 N N . GLY A 1 110 ? -12.491 -13.531 14.503 1.00 88.06 110 GLY A N 1
ATOM 838 C CA . GLY A 1 110 ? -12.864 -12.105 14.535 1.00 88.06 110 GLY A CA 1
ATOM 839 C C . GLY A 1 110 ? -12.957 -11.472 15.928 1.00 88.06 110 GLY A C 1
ATOM 840 O O . GLY A 1 110 ? -12.493 -12.037 16.921 1.00 88.06 110 GLY A O 1
ATOM 841 N N . GLY A 1 111 ? -13.553 -10.277 15.983 1.00 93.25 111 GLY A N 1
ATOM 842 C CA . GLY A 1 111 ? -13.752 -9.479 17.197 1.00 93.25 111 GLY A CA 1
ATOM 843 C C . GLY A 1 111 ? -15.156 -8.869 17.262 1.00 93.25 111 GLY A C 1
ATOM 844 O O . GLY A 1 111 ? -15.822 -8.712 16.240 1.00 93.25 111 GLY A O 1
ATOM 845 N N . SER A 1 112 ? -15.617 -8.570 18.474 1.00 95.94 112 SER A N 1
ATOM 846 C CA . SER A 1 112 ? -16.931 -8.002 18.778 1.00 95.94 112 SER A CA 1
ATOM 847 C C . SER A 1 112 ? -16.831 -7.065 19.979 1.00 95.94 112 SER A C 1
ATOM 849 O O . SER A 1 112 ? -16.614 -7.509 21.111 1.00 95.94 112 SER A O 1
ATOM 851 N N . TRP A 1 113 ? -17.040 -5.773 19.744 1.00 97.06 113 TRP A N 1
ATOM 852 C CA . TRP A 1 113 ? -16.986 -4.724 20.761 1.00 97.06 113 TRP A CA 1
ATOM 853 C C . TRP A 1 113 ? -18.371 -4.102 20.905 1.00 97.06 113 TRP A C 1
ATOM 855 O O . TRP A 1 113 ? -18.875 -3.511 19.952 1.00 97.06 113 TRP A O 1
ATOM 865 N N . SER A 1 114 ? -18.991 -4.239 22.081 1.00 97.00 114 SER A N 1
ATOM 866 C CA . SER A 1 114 ? -20.300 -3.619 22.334 1.00 97.00 114 SER A CA 1
ATOM 867 C C . SER A 1 114 ? -20.193 -2.121 22.622 1.00 97.00 114 SER A C 1
ATOM 869 O O . SER A 1 114 ? -21.146 -1.392 22.383 1.00 97.00 114 SER A O 1
ATOM 871 N N . LEU A 1 115 ? -19.007 -1.669 23.059 1.00 97.81 115 LEU A N 1
ATOM 872 C CA . LEU A 1 115 ? -18.708 -0.285 23.438 1.00 97.81 115 LEU A CA 1
ATOM 873 C C . LEU A 1 115 ? -19.549 0.201 24.633 1.00 97.81 115 LEU A C 1
ATOM 875 O O . LEU A 1 115 ? -19.914 1.373 24.710 1.00 97.81 115 LEU A O 1
ATOM 879 N N . ASP A 1 116 ? -19.806 -0.685 25.598 1.00 97.75 116 ASP A N 1
ATOM 880 C CA . ASP A 1 116 ? -20.637 -0.407 26.780 1.00 97.75 116 ASP A CA 1
ATOM 881 C C . ASP A 1 116 ? -19.840 -0.101 28.056 1.00 97.75 116 ASP A C 1
ATOM 883 O O . ASP A 1 116 ? -20.416 0.070 29.132 1.00 97.75 116 ASP A O 1
ATOM 887 N N . GLU A 1 117 ? -18.506 -0.040 27.986 1.00 97.44 117 GLU A N 1
ATOM 888 C CA . GLU A 1 117 ? -17.686 0.234 29.169 1.00 97.44 117 GLU A CA 1
ATOM 889 C C . GLU A 1 117 ? -17.962 1.622 29.758 1.00 97.44 117 GLU A C 1
ATOM 891 O O . GLU A 1 117 ? -17.856 1.798 30.976 1.00 97.44 117 GLU A O 1
ATOM 896 N N . ASN A 1 118 ? -18.321 2.592 28.908 1.00 96.69 118 ASN A N 1
ATOM 897 C CA . ASN A 1 118 ? -18.719 3.961 29.252 1.00 96.69 118 ASN A CA 1
ATOM 898 C C . ASN A 1 118 ? -17.691 4.752 30.095 1.00 96.69 118 ASN A C 1
ATOM 900 O O . ASN A 1 118 ? -17.996 5.804 30.660 1.00 96.69 118 ASN A O 1
ATOM 904 N N . LYS A 1 119 ? -16.468 4.233 30.239 1.00 96.44 119 LYS A N 1
ATOM 905 C CA . LYS A 1 119 ? -15.358 4.860 30.960 1.00 96.44 119 LYS A CA 1
ATOM 906 C C . LYS A 1 119 ? -14.028 4.207 30.602 1.00 96.44 119 LYS A C 1
ATOM 908 O O . LYS A 1 119 ? -13.968 3.057 30.178 1.00 96.44 119 LYS A O 1
ATOM 913 N N . GLY A 1 120 ? -12.947 4.921 30.906 1.00 97.31 120 GLY A N 1
ATOM 914 C CA . GLY A 1 120 ? -11.585 4.449 30.669 1.00 97.31 120 GLY A CA 1
ATOM 915 C C . GLY A 1 120 ? -11.194 4.507 29.194 1.00 97.31 120 GLY A C 1
ATOM 916 O O . GLY A 1 120 ? -11.897 5.095 28.376 1.00 97.31 120 GLY A O 1
ATOM 917 N N . THR A 1 121 ? -10.048 3.912 28.877 1.00 97.88 121 THR A N 1
ATOM 918 C CA . THR A 1 121 ? -9.404 3.987 27.555 1.00 97.88 121 THR A CA 1
ATOM 919 C C . THR A 1 121 ? -9.343 2.634 26.846 1.00 97.88 121 THR A C 1
ATOM 921 O O . THR A 1 121 ? -8.555 2.445 25.924 1.00 97.88 121 THR A O 1
ATOM 924 N N . THR A 1 122 ?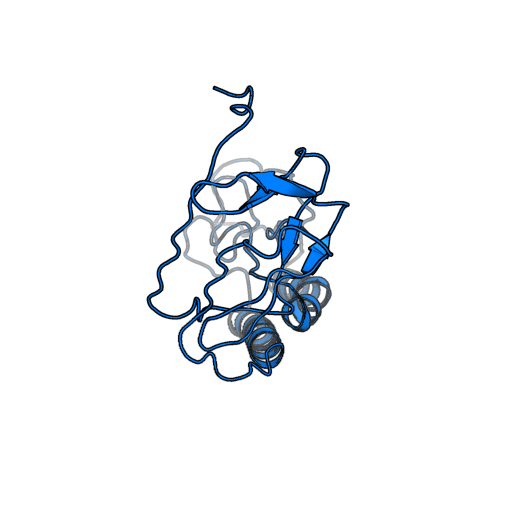 -10.162 1.671 27.271 1.00 98.19 122 THR A N 1
ATOM 925 C CA . THR A 1 122 ? -10.180 0.321 26.702 1.00 98.19 122 THR A CA 1
ATOM 926 C C . THR A 1 122 ? -11.606 -0.094 26.386 1.00 98.19 122 THR A C 1
ATOM 928 O O . THR A 1 122 ? -12.438 -0.122 27.291 1.00 98.19 122 THR A O 1
ATOM 931 N N . ALA A 1 123 ? -11.862 -0.475 25.134 1.00 98.00 123 ALA A N 1
ATOM 932 C CA . ALA A 1 123 ? -13.091 -1.160 24.742 1.00 98.00 123 ALA A CA 1
ATOM 933 C C . ALA A 1 123 ? -12.808 -2.657 24.589 1.00 98.00 123 ALA A C 1
ATOM 935 O O . ALA A 1 123 ? -11.901 -3.065 23.853 1.00 98.00 123 ALA A O 1
ATOM 936 N N . ARG A 1 124 ? -13.548 -3.500 25.309 1.00 97.50 124 ARG A N 1
ATOM 937 C CA . ARG A 1 124 ? -13.233 -4.924 25.399 1.00 97.50 124 ARG A CA 1
ATOM 938 C C . ARG A 1 124 ? -13.812 -5.682 24.216 1.00 97.50 124 ARG A C 1
ATOM 940 O O . ARG A 1 124 ? -15.006 -5.650 23.942 1.00 97.50 124 ARG A O 1
ATOM 947 N N . ASP A 1 125 ? -12.939 -6.434 23.562 1.00 96.56 125 ASP A N 1
ATOM 948 C CA . ASP A 1 125 ? -13.340 -7.474 22.621 1.00 96.56 125 ASP A CA 1
ATOM 949 C C . ASP A 1 125 ? -13.943 -8.683 23.357 1.00 96.56 125 ASP A C 1
ATOM 951 O O . ASP A 1 125 ? -13.265 -9.393 24.109 1.00 96.56 125 ASP A O 1
ATOM 955 N N . SER A 1 126 ? -15.224 -8.929 23.110 1.00 95.50 126 SER A N 1
ATOM 956 C CA . SER A 1 126 ? -15.962 -10.112 23.561 1.00 95.50 126 SER A CA 1
ATOM 957 C C . SER A 1 126 ? -15.851 -11.298 22.592 1.00 95.50 126 SER A C 1
ATOM 959 O O . SER A 1 126 ? -16.145 -12.431 22.984 1.00 95.50 126 SER A O 1
ATOM 961 N N . GLY A 1 127 ? -15.363 -11.070 21.371 1.00 92.69 127 GLY A N 1
ATOM 962 C CA . GLY A 1 127 ? -15.178 -12.062 20.318 1.00 92.69 127 GLY A CA 1
ATOM 963 C C . GLY A 1 127 ? -14.034 -13.055 20.571 1.00 92.69 127 GLY A C 1
ATOM 964 O O . GLY A 1 127 ? -13.409 -13.040 21.640 1.00 92.69 127 GLY A O 1
ATOM 965 N N . PRO A 1 128 ? -13.779 -13.970 19.618 1.00 90.31 128 PRO A N 1
ATOM 966 C CA . PRO A 1 128 ? -12.779 -15.029 19.764 1.00 90.31 128 PRO A CA 1
ATOM 967 C C . PRO A 1 128 ? -11.338 -14.541 19.947 1.00 90.31 128 PRO A C 1
ATOM 969 O O . PRO A 1 128 ? -10.575 -15.189 20.664 1.00 90.31 128 PRO A O 1
ATOM 972 N N . ASN A 1 129 ? -10.968 -13.415 19.328 1.00 89.69 129 ASN A N 1
ATOM 973 C CA . ASN A 1 129 ? -9.584 -12.934 19.323 1.00 89.69 129 ASN A CA 1
ATOM 974 C C . ASN A 1 129 ? -9.169 -12.206 20.601 1.00 89.69 129 ASN A C 1
ATOM 976 O O . ASN A 1 129 ? -7.977 -12.093 20.867 1.00 89.69 129 ASN A O 1
ATOM 980 N N . LYS A 1 130 ? -10.127 -11.721 21.402 1.00 92.25 130 LYS A N 1
ATOM 981 C CA . LYS A 1 130 ? -9.853 -10.908 22.601 1.00 92.25 130 LYS A CA 1
ATOM 982 C C . LYS A 1 130 ? -8.955 -9.698 22.299 1.00 92.25 130 LYS A C 1
ATOM 984 O O . LYS A 1 130 ? -8.240 -9.213 23.172 1.00 92.25 130 LYS A O 1
ATOM 989 N N . ALA A 1 131 ? -9.043 -9.172 21.080 1.00 92.75 131 ALA A N 1
ATOM 990 C CA . ALA A 1 131 ? -8.277 -8.033 20.601 1.00 92.75 131 ALA A CA 1
ATOM 991 C C . ALA A 1 131 ? -8.912 -6.722 21.092 1.00 92.75 131 ALA A C 1
ATOM 993 O O . ALA A 1 131 ? -9.637 -6.045 20.369 1.00 92.75 131 ALA A O 1
ATOM 994 N N . HIS A 1 132 ? -8.707 -6.377 22.363 1.00 96.06 132 HIS A N 1
ATOM 995 C CA . HIS A 1 132 ? -9.234 -5.134 22.937 1.00 96.06 132 HIS A CA 1
ATOM 996 C C . HIS A 1 132 ? -8.781 -3.898 22.141 1.00 96.06 132 HIS A C 1
ATOM 998 O O . HIS A 1 132 ? -7.655 -3.863 21.644 1.00 96.06 132 HIS A O 1
ATOM 1004 N N . LEU A 1 133 ? -9.651 -2.887 22.041 1.00 97.62 133 LEU A N 1
ATOM 1005 C CA . LEU A 1 133 ? -9.274 -1.596 21.465 1.00 97.62 133 LEU A CA 1
ATOM 1006 C C . LEU A 1 133 ? -8.705 -0.689 22.552 1.00 97.62 133 LEU A C 1
ATOM 1008 O O . LEU A 1 133 ? -9.298 -0.561 23.627 1.00 97.62 133 LEU A O 1
ATOM 1012 N N . THR A 1 134 ? -7.616 -0.005 22.228 1.00 98.25 134 THR A N 1
ATOM 1013 C CA . THR A 1 134 ? -7.103 1.144 22.974 1.00 98.25 134 THR A CA 1
ATOM 1014 C C . THR A 1 134 ? -7.653 2.420 22.352 1.00 98.25 134 THR A C 1
ATOM 1016 O O . THR A 1 134 ? -7.568 2.606 21.139 1.00 98.25 134 THR A O 1
ATOM 1019 N N . LEU A 1 135 ? -8.246 3.279 23.180 1.00 98.12 135 LEU A N 1
ATOM 1020 C CA . LEU A 1 135 ? -8.769 4.588 22.793 1.00 98.12 135 LEU A CA 1
ATOM 1021 C C . LEU A 1 135 ? -7.654 5.629 22.886 1.00 98.12 135 LEU A C 1
ATOM 1023 O O . LEU A 1 135 ? -7.022 5.767 23.932 1.00 98.12 135 LEU A O 1
ATOM 1027 N N . GLU A 1 136 ? -7.484 6.406 21.824 1.00 97.75 136 GLU A N 1
ATOM 1028 C CA . GLU A 1 136 ? -6.396 7.369 21.668 1.00 97.75 136 GLU A CA 1
ATOM 1029 C C . GLU A 1 136 ? -6.925 8.774 21.356 1.00 97.75 136 GLU A C 1
ATOM 1031 O O . GLU A 1 136 ? -8.113 8.978 21.077 1.00 97.75 136 GLU A O 1
ATOM 1036 N N . GLY A 1 137 ? -6.048 9.778 21.448 1.00 96.25 137 GLY A N 1
ATOM 1037 C CA . GLY A 1 137 ? -6.372 11.166 21.084 1.00 96.25 137 GLY A CA 1
ATOM 1038 C C . GLY A 1 137 ? -7.443 11.828 21.963 1.00 96.25 137 GLY A C 1
ATOM 1039 O O . GLY A 1 137 ? -8.031 12.833 21.576 1.00 96.25 137 GLY A O 1
ATOM 1040 N N . GLY A 1 138 ? -7.730 11.263 23.140 1.00 95.50 138 GLY A N 1
ATOM 1041 C CA . GLY A 1 138 ? -8.798 11.741 24.022 1.00 95.50 138 GLY A CA 1
ATOM 1042 C C . GLY A 1 138 ? -10.207 11.314 23.596 1.00 95.50 138 GLY A C 1
ATOM 1043 O O . GLY A 1 138 ? -11.165 11.979 23.987 1.00 95.50 138 GLY A O 1
ATOM 1044 N N . THR A 1 139 ? -10.338 10.236 22.808 1.00 97.56 139 THR A N 1
ATOM 1045 C CA . THR A 1 139 ? -11.634 9.631 22.445 1.00 97.56 139 THR A CA 1
ATOM 1046 C C . THR A 1 139 ? -12.520 9.470 23.682 1.00 97.56 139 THR A C 1
ATOM 1048 O O . THR A 1 139 ? -12.070 8.992 24.725 1.00 97.56 139 THR A O 1
ATOM 1051 N N . SER A 1 140 ? -13.783 9.877 23.565 1.00 96.94 140 SER A N 1
ATOM 1052 C CA . SER A 1 140 ? -14.720 9.935 24.693 1.00 96.94 140 SER A CA 1
ATOM 1053 C C . SER A 1 140 ? -15.860 8.932 24.546 1.00 96.94 140 SER A C 1
ATOM 1055 O O . SER A 1 140 ? -16.105 8.406 23.463 1.00 96.94 140 SER A O 1
ATOM 1057 N N . TRP A 1 141 ? -16.563 8.671 25.647 1.00 98.12 141 TRP A N 1
ATOM 1058 C CA . TRP A 1 141 ? -17.772 7.851 25.664 1.00 98.12 141 TRP A CA 1
ATOM 1059 C C . TRP A 1 141 ? -19.016 8.737 25.565 1.00 98.12 141 TRP A C 1
ATOM 1061 O O . TRP A 1 141 ? -19.047 9.844 26.106 1.00 98.12 141 TRP A O 1
ATOM 1071 N N . ALA A 1 142 ? -20.049 8.244 24.891 1.00 97.38 142 ALA A N 1
ATOM 1072 C CA . ALA A 1 142 ? -21.349 8.894 24.768 1.00 97.38 142 ALA A CA 1
ATOM 1073 C C . ALA A 1 142 ? -22.474 7.845 24.781 1.00 97.38 142 ALA A C 1
ATOM 1075 O O . ALA A 1 142 ? -22.194 6.660 24.608 1.00 97.38 142 ALA A O 1
ATOM 1076 N N . PRO A 1 143 ? -23.748 8.237 24.965 1.00 97.44 143 PRO A N 1
ATOM 1077 C CA . PRO A 1 143 ? -24.870 7.326 24.752 1.00 97.44 143 PRO A CA 1
ATOM 1078 C C . PRO A 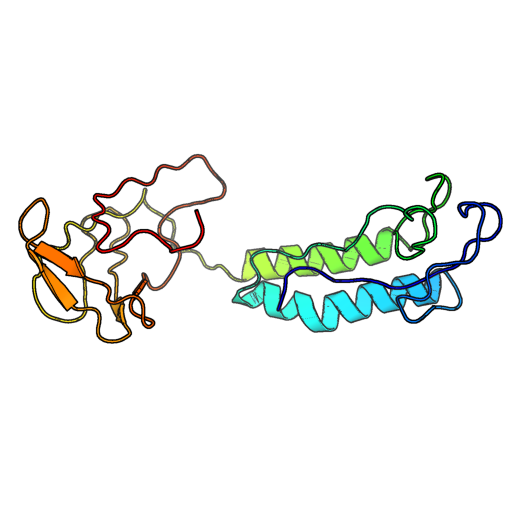1 143 ? -24.861 6.748 23.328 1.00 97.44 143 PRO A C 1
ATOM 1080 O O . PRO A 1 143 ? -24.689 7.489 22.360 1.00 97.44 143 PRO A O 1
ATOM 1083 N N . GLY A 1 144 ? -25.030 5.430 23.217 1.00 95.56 144 GLY A N 1
ATOM 1084 C CA . GLY A 1 144 ? -25.024 4.698 21.949 1.00 95.56 144 GLY A CA 1
ATOM 1085 C C . GLY A 1 144 ? -26.416 4.245 21.507 1.00 95.56 144 GLY A C 1
ATOM 1086 O O . GLY A 1 144 ? -27.419 4.534 22.158 1.00 95.56 144 GLY A O 1
ATOM 1087 N N . VAL A 1 145 ? -26.473 3.484 20.407 1.00 94.44 145 VAL A N 1
ATOM 1088 C CA . VAL A 1 145 ? -27.706 2.792 19.964 1.00 94.44 145 VAL A CA 1
ATOM 1089 C C . VAL A 1 145 ? -28.209 1.839 21.052 1.00 94.44 145 VAL A C 1
ATOM 1091 O O . VAL A 1 145 ? -29.407 1.749 21.314 1.00 94.44 145 VAL A O 1
ATOM 1094 N N . THR A 1 146 ? -27.277 1.165 21.718 1.00 92.06 146 THR A N 1
ATOM 1095 C CA . THR A 1 146 ? -27.484 0.383 22.935 1.00 92.06 146 THR A CA 1
ATOM 1096 C C . THR A 1 146 ? -26.420 0.810 23.934 1.00 92.06 146 THR A C 1
ATOM 1098 O O . THR A 1 146 ? -25.269 0.929 23.536 1.00 92.06 146 THR A O 1
ATOM 1101 N N . GLY A 1 147 ? -26.790 1.066 25.192 1.00 96.25 147 GLY A N 1
ATOM 1102 C CA . GLY A 1 147 ? -25.833 1.439 26.240 1.00 96.25 147 GLY A CA 1
ATOM 1103 C C . GLY A 1 147 ? -24.985 2.665 25.880 1.00 96.25 147 GLY A C 1
ATOM 1104 O O . GLY A 1 147 ? -25.507 3.786 25.854 1.00 96.25 147 GLY A O 1
ATOM 1105 N N . SER A 1 148 ? -23.690 2.466 25.626 1.00 97.88 148 SER A N 1
ATOM 1106 C CA . SER A 1 148 ? -22.772 3.540 25.221 1.00 97.88 148 SER A CA 1
ATOM 1107 C C . SER A 1 148 ? -22.138 3.312 23.842 1.00 97.88 148 SER A C 1
ATOM 1109 O O . SER A 1 148 ? -22.349 2.306 23.178 1.00 97.88 148 SER A O 1
ATOM 1111 N N . ALA A 1 149 ? -21.409 4.315 23.367 1.00 98.06 149 ALA A N 1
ATOM 1112 C CA . ALA A 1 149 ? -20.636 4.298 22.137 1.00 98.06 149 ALA A CA 1
ATOM 1113 C C . ALA A 1 149 ? -19.383 5.166 22.301 1.00 98.06 149 ALA A C 1
ATOM 1115 O O . ALA A 1 149 ? -19.284 5.985 23.221 1.00 98.06 149 ALA A O 1
ATOM 1116 N N . LEU A 1 150 ? -18.440 5.014 21.374 1.00 98.00 150 LEU A N 1
ATOM 1117 C CA . LEU A 1 150 ? -17.314 5.933 21.241 1.00 98.00 150 LEU A CA 1
ATOM 1118 C C . LEU A 1 150 ? -17.741 7.181 20.468 1.00 98.00 150 LEU A C 1
ATOM 1120 O O . LEU A 1 150 ? -18.447 7.089 19.463 1.00 98.00 150 LEU A O 1
ATOM 1124 N N . ARG A 1 151 ? -17.278 8.344 20.923 1.00 97.19 151 ARG A N 1
ATOM 1125 C CA . ARG A 1 151 ? -17.468 9.632 20.263 1.00 97.19 151 ARG A CA 1
ATOM 1126 C C . ARG A 1 151 ? -16.130 10.210 19.828 1.00 97.19 151 ARG A C 1
ATOM 1128 O O . ARG A 1 151 ? -15.213 10.347 20.643 1.00 97.19 151 ARG A O 1
ATOM 1135 N N . PHE A 1 152 ? -16.094 10.602 18.557 1.00 96.50 152 PHE A N 1
ATOM 1136 C CA . PHE A 1 152 ? -14.947 11.188 17.876 1.00 96.50 152 PHE A CA 1
ATOM 1137 C C . PHE A 1 152 ? -15.252 12.642 17.485 1.00 96.50 152 PHE A C 1
ATOM 1139 O O . PHE A 1 152 ? -16.328 12.929 16.966 1.00 96.50 152 PHE A O 1
ATOM 1146 N N . ASP A 1 153 ? -14.314 13.557 17.714 1.00 92.56 153 ASP A N 1
ATOM 1147 C CA . ASP A 1 153 ? -14.442 14.999 17.456 1.00 92.56 153 ASP A CA 1
ATOM 1148 C C . ASP A 1 153 ? -13.881 15.438 16.091 1.00 92.56 153 ASP A C 1
ATOM 1150 O O . ASP A 1 153 ? -13.947 16.616 15.731 1.00 92.56 153 ASP A O 1
ATOM 1154 N N . GLY A 1 154 ? -13.309 14.493 15.339 1.00 91.00 154 GLY A N 1
ATOM 1155 C CA . GLY A 1 154 ? -12.692 14.729 14.035 1.00 91.00 154 GLY A CA 1
ATOM 1156 C C . GLY A 1 154 ? -11.285 15.339 14.079 1.00 91.00 154 GLY A C 1
ATOM 1157 O O . GLY A 1 154 ? -10.768 15.705 13.027 1.00 91.00 154 GLY A O 1
ATOM 1158 N N . LYS A 1 155 ? -10.642 15.451 15.251 1.00 91.44 155 LYS A N 1
ATOM 1159 C CA . LYS A 1 155 ? -9.330 16.109 15.434 1.00 91.44 155 LYS A CA 1
ATOM 1160 C C . LYS A 1 155 ? -8.206 15.150 15.844 1.00 91.44 155 LYS A C 1
ATOM 1162 O O . LYS A 1 155 ? -7.274 15.547 16.538 1.00 91.44 155 LYS A O 1
ATOM 1167 N N . GLY A 1 156 ? -8.27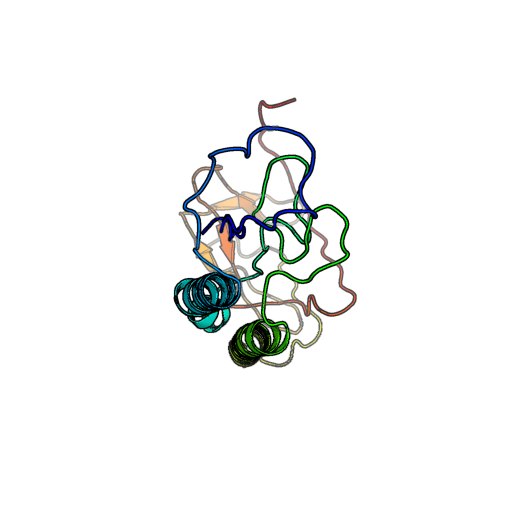1 13.896 15.392 1.00 92.69 156 GLY A N 1
ATOM 1168 C CA . GLY A 1 156 ? -7.225 12.888 15.634 1.00 92.69 156 GLY A CA 1
ATOM 1169 C C . GLY A 1 156 ? -7.567 11.833 16.689 1.00 92.69 156 GLY A C 1
ATOM 1170 O O . GLY A 1 156 ? -6.680 11.115 17.140 1.00 92.69 156 GLY A O 1
ATOM 1171 N N . GLN A 1 157 ? -8.838 11.726 17.079 1.00 96.94 157 GLN A N 1
ATOM 1172 C CA . GLN A 1 157 ? -9.355 10.650 17.926 1.00 96.94 157 GLN A CA 1
ATOM 1173 C C . GLN A 1 157 ? -9.537 9.354 17.129 1.00 96.94 157 GLN A C 1
ATOM 1175 O O . GLN A 1 157 ? -10.053 9.380 16.011 1.00 96.94 157 GLN A O 1
ATOM 1180 N N . TYR A 1 158 ? -9.139 8.225 17.712 1.00 96.56 158 TYR A N 1
ATOM 1181 C CA . TYR A 1 158 ? -9.333 6.893 17.140 1.00 96.56 158 TYR A CA 1
ATOM 1182 C C . TYR A 1 158 ? -9.315 5.817 18.233 1.00 96.56 158 TYR A C 1
ATOM 1184 O O . TYR A 1 158 ? -8.937 6.070 19.378 1.00 96.56 158 TYR A O 1
ATOM 1192 N N . ALA A 1 159 ? -9.726 4.603 17.871 1.00 97.19 159 ALA A N 1
ATOM 1193 C CA . ALA A 1 159 ? -9.561 3.411 18.690 1.00 97.19 159 ALA A CA 1
ATOM 1194 C C . ALA A 1 159 ? -8.972 2.285 17.832 1.00 97.19 159 ALA A C 1
ATOM 1196 O O . ALA A 1 159 ? -9.406 2.097 16.696 1.00 97.19 159 ALA A O 1
ATOM 1197 N N . GLN A 1 160 ? -7.988 1.552 18.356 1.00 9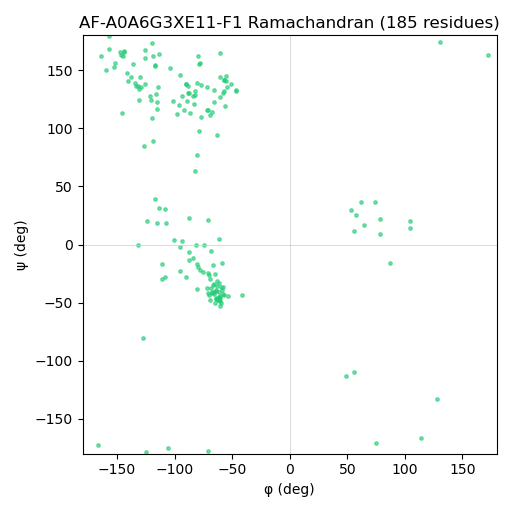5.31 160 GLN A N 1
ATOM 1198 C CA . GLN A 1 160 ? -7.264 0.528 17.594 1.00 95.31 160 GLN A CA 1
ATOM 1199 C C . GLN A 1 160 ? -6.952 -0.715 18.428 1.00 95.31 160 GLN A C 1
ATOM 1201 O O . GLN A 1 160 ? -6.702 -0.617 19.628 1.00 95.31 160 GLN A O 1
ATOM 1206 N N . SER A 1 161 ? -6.932 -1.882 17.789 1.00 92.62 161 SER A N 1
ATOM 1207 C CA . SER A 1 161 ? -6.343 -3.100 18.349 1.00 92.62 161 SER A CA 1
ATOM 1208 C C . SER A 1 161 ? -4.817 -3.077 18.196 1.00 92.62 161 SER A C 1
ATOM 1210 O O . SER A 1 161 ? -4.278 -2.340 17.375 1.00 92.62 161 SER A O 1
ATOM 1212 N N . ALA A 1 162 ? -4.107 -3.918 18.954 1.00 86.88 162 ALA A N 1
ATOM 1213 C CA . ALA A 1 162 ? -2.646 -4.045 18.850 1.00 86.88 162 ALA A CA 1
ATOM 1214 C C . ALA A 1 162 ? -2.165 -4.633 17.507 1.00 86.88 162 ALA A C 1
ATOM 1216 O O . ALA A 1 162 ? -0.996 -4.510 17.156 1.00 86.88 162 ALA A O 1
ATOM 1217 N N . GLY A 1 163 ? -3.061 -5.283 16.765 1.00 83.06 163 GLY A N 1
ATOM 1218 C CA . GLY A 1 163 ? -2.771 -5.894 15.476 1.00 83.06 163 GLY A CA 1
ATOM 1219 C C . GLY A 1 163 ? -4.049 -6.280 14.728 1.00 83.06 163 GLY A C 1
ATOM 1220 O O . GLY A 1 163 ? -5.152 -5.928 15.168 1.00 83.06 163 GLY A O 1
ATOM 1221 N N . PRO A 1 164 ? -3.919 -6.996 13.598 1.00 83.81 164 PRO A N 1
ATOM 1222 C CA . PRO A 1 164 ? -5.054 -7.445 12.800 1.00 83.81 164 PRO A CA 1
ATOM 1223 C C . PRO A 1 164 ? -6.050 -8.268 13.624 1.00 83.81 164 PRO A C 1
ATOM 1225 O O . PRO A 1 164 ? -5.653 -9.097 14.436 1.00 83.81 164 PRO A O 1
ATOM 1228 N N . VAL A 1 165 ? -7.349 -8.073 13.382 1.00 88.50 165 VAL A N 1
ATOM 1229 C CA . VAL A 1 165 ? -8.419 -8.862 14.030 1.00 88.50 165 VAL A CA 1
ATOM 1230 C C . VAL A 1 165 ? -9.138 -9.780 13.038 1.00 88.50 165 VAL A C 1
ATOM 1232 O O . VAL A 1 165 ? -9.806 -10.729 13.435 1.00 88.50 165 VAL A O 1
ATOM 1235 N N . VAL A 1 166 ? -8.990 -9.543 11.737 1.00 87.12 166 VAL A N 1
ATOM 1236 C CA . VAL A 1 166 ? -9.591 -10.361 10.676 1.00 87.12 166 VAL A CA 1
ATOM 1237 C C . VAL A 1 166 ? -8.534 -10.734 9.644 1.00 87.12 166 VAL A C 1
ATOM 1239 O O . VAL A 1 166 ? -7.621 -9.954 9.370 1.00 87.12 166 VAL A O 1
ATOM 1242 N N . ASP A 1 167 ? -8.640 -11.944 9.098 1.00 81.94 167 ASP A N 1
ATOM 1243 C CA . ASP A 1 167 ? -7.773 -12.408 8.017 1.00 81.94 167 ASP A CA 1
ATOM 1244 C C . ASP A 1 167 ? -8.271 -11.810 6.699 1.00 81.94 167 ASP A C 1
ATOM 1246 O O . ASP A 1 167 ? -9.207 -12.315 6.083 1.00 81.94 167 ASP A O 1
ATOM 1250 N N . THR A 1 168 ? -7.650 -10.711 6.273 1.00 82.19 168 THR A N 1
ATOM 1251 C CA . THR A 1 168 ? -8.017 -9.994 5.044 1.00 82.19 168 THR A CA 1
ATOM 1252 C C . THR A 1 168 ? -7.582 -10.706 3.762 1.00 82.19 168 THR A C 1
ATOM 1254 O O . THR A 1 168 ? -7.838 -10.202 2.671 1.00 82.19 168 THR A O 1
ATOM 1257 N N . THR A 1 169 ? -6.928 -11.870 3.862 1.00 76.69 169 THR A N 1
ATOM 1258 C CA . THR A 1 169 ? -6.541 -12.684 2.695 1.00 76.69 169 THR A CA 1
ATOM 1259 C C . THR A 1 169 ? -7.635 -13.657 2.246 1.00 76.69 169 THR A C 1
ATOM 1261 O O . THR A 1 169 ? -7.495 -14.307 1.209 1.00 76.69 169 THR A O 1
ATOM 1264 N N . LYS A 1 170 ? -8.721 -13.759 3.018 1.00 81.81 170 LYS A N 1
ATOM 1265 C CA . LYS A 1 170 ? -9.882 -14.623 2.774 1.00 81.81 170 LYS A CA 1
ATOM 1266 C C . LYS A 1 170 ? -11.158 -13.787 2.763 1.00 81.81 170 LYS A C 1
ATOM 1268 O O . LYS A 1 170 ? -11.112 -12.575 2.941 1.00 81.81 170 LYS A O 1
ATOM 1273 N N . ASP A 1 171 ? -12.301 -14.438 2.590 1.00 87.25 171 ASP A N 1
ATOM 1274 C CA . ASP A 1 171 ? -13.596 -13.781 2.735 1.00 87.25 171 ASP A CA 1
ATOM 1275 C C . ASP A 1 171 ? -13.814 -13.334 4.189 1.00 87.25 171 ASP A C 1
ATOM 1277 O O . ASP A 1 171 ? -13.611 -14.104 5.133 1.00 87.25 171 ASP A O 1
ATOM 1281 N N . TYR A 1 172 ? -14.253 -12.089 4.373 1.00 90.19 172 TYR A N 1
ATOM 1282 C CA . TYR A 1 172 ? -14.563 -11.515 5.681 1.00 90.19 172 TYR A CA 1
ATOM 1283 C C . TYR A 1 172 ? -15.769 -10.570 5.605 1.00 90.19 172 TYR A C 1
ATOM 1285 O O . TYR A 1 172 ? -16.221 -10.172 4.533 1.00 90.19 172 TYR A O 1
ATOM 1293 N N . THR A 1 173 ? -16.320 -10.201 6.761 1.00 92.38 173 THR A N 1
ATOM 1294 C CA . THR A 1 173 ? -17.393 -9.203 6.882 1.00 92.38 173 THR A CA 1
ATOM 1295 C C . THR A 1 173 ? -17.110 -8.295 8.069 1.00 92.38 173 THR A C 1
ATOM 1297 O O . THR A 1 173 ? -16.593 -8.743 9.090 1.00 92.38 173 THR A O 1
ATOM 1300 N N . VAL A 1 174 ? -17.460 -7.017 7.930 1.00 93.44 174 VAL A N 1
ATOM 1301 C CA . VAL A 1 174 ? -17.413 -6.017 9.000 1.00 93.44 174 VAL A CA 1
ATOM 1302 C C . VAL A 1 174 ? -18.769 -5.321 9.052 1.00 93.44 174 VAL A C 1
ATOM 1304 O O . VAL A 1 174 ? -19.320 -4.958 8.014 1.00 93.44 174 VAL A O 1
ATOM 1307 N N . SER A 1 175 ? -19.310 -5.130 10.252 1.00 95.56 175 SER A N 1
ATOM 1308 C CA . SER A 1 175 ? -20.577 -4.429 10.484 1.00 95.56 175 SER A CA 1
ATOM 1309 C C . SER A 1 175 ? -20.476 -3.556 11.730 1.00 95.56 175 SER A C 1
ATOM 1311 O O . SER A 1 175 ? -19.908 -3.998 12.727 1.00 95.56 175 SER A O 1
ATOM 1313 N N . ALA A 1 176 ? -21.052 -2.354 11.695 1.00 95.75 176 ALA A N 1
ATOM 1314 C CA . ALA A 1 176 ? -21.070 -1.429 12.826 1.00 95.75 176 ALA A CA 1
ATOM 1315 C C . ALA A 1 176 ? -22.305 -0.515 12.790 1.00 95.75 176 ALA A C 1
ATOM 1317 O O . ALA A 1 176 ? -22.857 -0.249 11.722 1.00 95.75 176 ALA A O 1
ATOM 1318 N N . TRP A 1 177 ? -22.693 0.007 13.956 1.00 96.75 177 TRP A N 1
ATOM 1319 C CA . TRP A 1 177 ? -23.579 1.166 14.061 1.00 96.75 177 TRP A CA 1
ATOM 1320 C C . TRP A 1 177 ? -22.742 2.444 14.039 1.00 96.75 177 TRP A C 1
ATOM 1322 O O . TRP A 1 177 ? -21.785 2.564 14.801 1.00 96.75 177 TRP A O 1
ATOM 1332 N N . ALA A 1 178 ? -23.109 3.402 13.190 1.00 94.94 178 ALA A N 1
ATOM 1333 C CA . ALA A 1 178 ? -22.436 4.693 13.097 1.00 94.94 178 ALA A CA 1
ATOM 1334 C C . ALA A 1 178 ? -23.461 5.829 13.039 1.00 94.94 178 ALA A C 1
ATOM 1336 O O . ALA A 1 178 ? -24.475 5.726 12.350 1.00 94.94 178 ALA A O 1
ATOM 1337 N N . SER A 1 179 ? -23.170 6.920 13.748 1.00 94.50 179 SER A N 1
ATOM 1338 C CA . SER A 1 179 ? -23.903 8.184 13.667 1.00 94.50 179 SER A CA 1
ATOM 1339 C C . SER A 1 179 ? -22.928 9.275 13.249 1.00 94.50 179 SER A C 1
ATOM 1341 O O . SER A 1 179 ? -21.864 9.409 13.853 1.00 94.50 179 SER A O 1
ATOM 1343 N N . LEU A 1 180 ? -23.272 10.036 12.210 1.00 92.62 180 LEU A N 1
ATOM 1344 C CA . LEU A 1 180 ? -22.448 11.139 11.725 1.00 92.62 180 LEU A CA 1
ATOM 1345 C C . LEU A 1 180 ? -22.944 12.453 12.335 1.00 92.62 180 LEU A C 1
ATOM 1347 O O . LEU A 1 180 ? -24.075 12.858 12.078 1.00 92.62 180 LEU A O 1
ATOM 1351 N N . ASP A 1 181 ? -22.078 13.139 13.085 1.00 90.00 181 ASP A N 1
ATOM 1352 C CA . ASP A 1 181 ? -22.364 14.481 13.620 1.00 90.00 181 ASP A CA 1
ATOM 1353 C C . ASP A 1 181 ? -22.382 15.547 12.502 1.00 90.00 181 ASP A C 1
ATOM 1355 O O . ASP A 1 181 ? -23.055 16.571 12.620 1.00 90.00 181 ASP A O 1
ATOM 1359 N N . ALA A 1 182 ? -21.655 15.308 11.403 1.00 86.50 182 ALA A N 1
ATOM 1360 C CA . ALA A 1 182 ? -21.621 16.168 10.224 1.00 86.50 182 ALA A CA 1
ATOM 1361 C C . ALA A 1 182 ? -21.289 15.371 8.953 1.00 86.50 182 ALA A C 1
ATOM 1363 O O . ALA A 1 182 ? -20.592 14.356 8.995 1.00 86.50 182 ALA A O 1
ATOM 1364 N N . VAL A 1 183 ? -21.753 15.870 7.807 1.00 83.00 183 VAL A N 1
ATOM 1365 C CA . VAL A 1 183 ? -21.360 15.383 6.478 1.00 83.00 183 VAL A CA 1
ATOM 1366 C C . VAL A 1 183 ? -20.136 16.191 6.008 1.00 83.00 183 VAL A C 1
ATOM 1368 O O . VAL A 1 183 ? -20.122 17.406 6.215 1.00 83.00 183 VAL A O 1
ATOM 1371 N N . PRO A 1 184 ? -19.107 15.577 5.388 1.00 78.75 184 PRO A N 1
ATOM 1372 C CA . PRO A 1 184 ? -17.983 16.316 4.810 1.00 78.75 184 PRO A CA 1
ATOM 1373 C C . PRO A 1 184 ? -18.469 17.379 3.816 1.00 78.75 184 PRO A C 1
ATOM 1375 O O . PRO A 1 184 ? -19.321 17.088 2.981 1.00 78.75 184 PRO A O 1
ATOM 1378 N N . GLY A 1 185 ? -17.919 18.594 3.873 1.00 75.06 185 GLY A N 1
ATOM 1379 C CA . GLY A 1 185 ? -18.360 19.746 3.067 1.00 75.06 185 GLY A CA 1
ATOM 1380 C C . GLY A 1 185 ? -18.038 19.687 1.567 1.00 75.06 185 GLY A C 1
ATOM 1381 O O . GLY A 1 185 ? -17.999 20.730 0.925 1.00 75.06 185 GLY A O 1
ATOM 1382 N N . ASN A 1 186 ? -17.788 18.498 1.016 1.00 61.03 186 ASN A N 1
ATOM 1383 C CA . ASN A 1 186 ? -17.278 18.305 -0.343 1.00 61.03 186 ASN A CA 1
ATOM 1384 C C . ASN A 1 186 ? -18.272 17.532 -1.233 1.00 61.03 186 ASN A C 1
ATOM 1386 O O . ASN A 1 186 ? -17.847 16.684 -2.019 1.00 61.03 186 ASN A O 1
ATOM 1390 N N . TYR A 1 187 ? -19.572 17.804 -1.090 1.00 47.38 187 TYR A N 1
ATOM 1391 C CA . TYR A 1 187 ? -20.616 17.351 -2.017 1.00 47.38 187 TYR A CA 1
ATOM 1392 C C . TYR A 1 187 ? -21.202 18.536 -2.778 1.00 47.38 187 TYR A C 1
ATOM 1394 O O . TYR A 1 187 ? -21.451 19.576 -2.126 1.00 47.38 187 TYR A O 1
#

Mean predicted aligned error: 10.4 Å

Foldseek 3Di:
DPQEDWQEADDDPPQAAPDAADPPDDYDDAQVRSQCVLLCVCVVPQLVCLLEPDPHHDYPEQEADHRRRGHCAGPVRPDGSYDVVSNVVSVVSSVVSNVNSDPDDPQPAFWDFPLQPQDDQWTFTPDDVRQIKGWDPPWHWDQDPPRIDTDDPPPDTDIDGPDDNDDPVDDDDDDDDDDDPDDPPPD

InterPro domains:
  IPR013320 Concanavalin A-like lectin/glucanase domain superfamily [SSF49899] (112-186)

Organism: NCBI:txid2706086

Secondary structure (DSSP, 8-state):
--SEE---B---TTSS-SS-----S-B-SSHHHHHHHHHHHHIIIIIHHHTTT----EES-SB-BTTB---SB-TTSSSBSS-HHHHHHHHHHHHHHHHHT---PPP-S---B-----SSSEE-B-STT--PEEEETT-EEEE-SSSEEEE--SSS-EEE-SS-SS-TTS----------S---S--